Protein AF-A0A7Y9LC49-F1 (afdb_monomer_lite)

Radius of gyration: 23.71 Å; chains: 1; bounding box: 68×64×61 Å

Organism: NCBI:txid682979

Sequence (250 aa):
MTDEAQVNEALTAARAAHAAATEALARAEAAARAAGVEPDGTAAPELRVQRLRVVEPDGTTRMIIGNSAMSNFAPIRGRDVEHPDRGNLGGIIFCNDEGTEAGGLAYAGGKVDGEPRQLGFWSVDDFEQNEGFRLGAAQEGDRRSKWIEFADQPFFSVADFLEEAEGKTGAERDGVAAKYWPDDAGGNGILRLRLSRRRDRQVPDPQQLAGTWIGRGDLGIRSVGPTPTFVFDIPVAGSRHIDRLGHVQR

Foldseek 3Di:
DPDPVNVVVVLQVVLVVQLVVVVVVVVVCVVCVVVVHNPPPPPPPDDDDAKDFDADSSRATAKMFHFQCPQQWWFDQRDTDGQNPSGRWGFMFGADPRNGTQWTWTWDWDDDPNATWIWIKTFGADDQWPGQWMWIKIDTHPKIKTKTWGFFDFPDHPSVLCVCLPPPDAPSNVVSVCVRDPPPGPRHGQTPWMDMDDIPDDDDDPVVCVPDDDDDDPGDTDRDPDDDPPPSCPPHPDDDDPDDDDDDDD

Secondary structure (DSSP, 8-state):
---HHHHHHHHHHHHHHHHHHHHHHHHHHHHHHHTT--------S----SEEEEE-TT--EEEEEE-TTGGGEEEETTEEEE-TTS-S-EEEEEE-TTS-EEEEEEEEEEEETTEEEEEEEEEEE-TTSSEEEEEEEEEETTEEEEEEEEEE--SS-HHHHHHHHTT--HHHHHHHHHHHS-TT-TTTTEEEEEEE---TT-PPPGGGGTT-----SS------SPP---------TT------------

pLDDT: mean 73.78, std 24.92, range [20.94, 97.81]

Structure (mmCIF, N/CA/C/O backbone):
data_AF-A0A7Y9LC49-F1
#
_entry.id   AF-A0A7Y9LC49-F1
#
loop_
_atom_site.group_PDB
_atom_site.id
_atom_site.type_symbol
_atom_site.label_atom_id
_atom_site.label_alt_id
_atom_site.label_comp_id
_atom_site.label_asym_id
_atom_site.label_entity_id
_atom_site.label_seq_id
_atom_site.pdbx_PDB_ins_code
_atom_site.Cartn_x
_atom_site.Cartn_y
_atom_site.Cartn_z
_atom_site.occupancy
_atom_site.B_iso_or_equiv
_atom_site.auth_seq_id
_atom_site.auth_comp_id
_atom_site.auth_asym_id
_atom_site.auth_atom_id
_atom_site.pdbx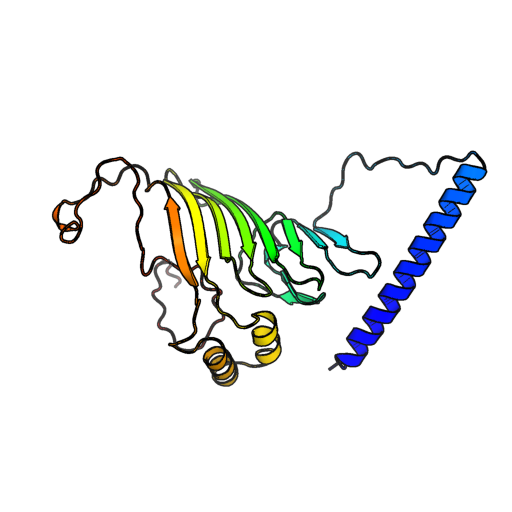_PDB_model_num
ATOM 1 N N . MET A 1 1 ? 4.046 -29.269 -5.377 1.00 48.75 1 MET A N 1
ATOM 2 C CA . MET A 1 1 ? 3.284 -28.102 -5.851 1.00 48.75 1 MET A CA 1
ATOM 3 C C . MET A 1 1 ? 1.872 -28.318 -5.366 1.00 48.75 1 MET A C 1
ATOM 5 O O . MET A 1 1 ? 1.248 -29.275 -5.803 1.00 48.75 1 MET A O 1
ATOM 9 N N . THR A 1 2 ? 1.455 -27.582 -4.343 1.00 56.53 2 THR A N 1
ATOM 10 C CA . THR A 1 2 ? 0.063 -27.595 -3.886 1.00 56.53 2 THR A CA 1
ATOM 11 C C . THR A 1 2 ? -0.783 -26.994 -4.998 1.00 56.53 2 THR A C 1
ATOM 13 O O . THR A 1 2 ? -0.405 -25.965 -5.550 1.00 56.53 2 THR A O 1
ATOM 16 N N . ASP A 1 3 ? -1.863 -27.672 -5.366 1.00 83.81 3 ASP A N 1
ATOM 17 C CA . ASP A 1 3 ? -2.791 -27.206 -6.392 1.00 83.81 3 ASP A CA 1
ATOM 18 C C . ASP A 1 3 ? -3.405 -25.868 -5.942 1.00 83.81 3 ASP A C 1
ATOM 20 O O . ASP A 1 3 ? -3.899 -25.758 -4.819 1.00 83.81 3 ASP A O 1
ATOM 24 N N . GLU A 1 4 ? -3.334 -24.830 -6.775 1.00 74.25 4 GLU A N 1
ATOM 25 C CA . GLU A 1 4 ? -3.878 -23.501 -6.468 1.00 74.25 4 GLU A CA 1
ATOM 26 C C . GLU A 1 4 ? -5.381 -23.568 -6.166 1.00 74.25 4 GLU A C 1
ATOM 28 O O . GLU A 1 4 ? -5.871 -22.877 -5.270 1.00 74.25 4 GLU A O 1
ATOM 33 N N . ALA A 1 5 ? -6.102 -24.487 -6.820 1.00 75.94 5 ALA A N 1
ATOM 34 C CA . ALA A 1 5 ? -7.500 -24.759 -6.506 1.00 75.94 5 ALA A CA 1
ATOM 35 C C . ALA A 1 5 ? -7.666 -25.286 -5.071 1.00 75.94 5 ALA A C 1
ATOM 37 O O . ALA A 1 5 ? -8.558 -24.846 -4.346 1.00 75.94 5 ALA A O 1
ATOM 38 N N . GLN A 1 6 ? -6.759 -26.158 -4.625 1.00 77.12 6 GLN A N 1
ATOM 39 C CA . GLN A 1 6 ? -6.752 -26.709 -3.270 1.00 77.12 6 GLN A CA 1
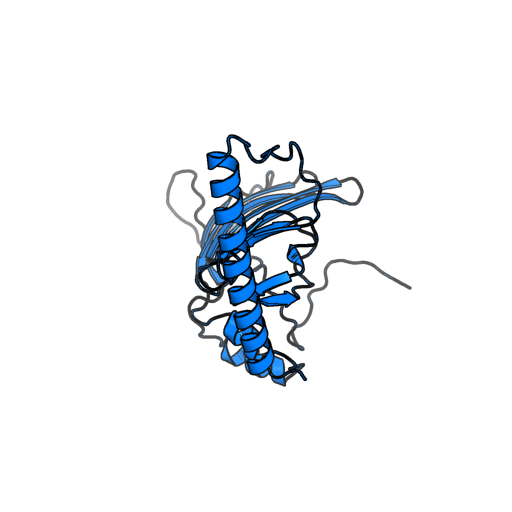ATOM 40 C C . GLN A 1 6 ? -6.408 -25.644 -2.217 1.00 77.12 6 GLN A C 1
ATOM 42 O O . GLN A 1 6 ? -6.975 -25.651 -1.123 1.00 77.12 6 GLN A O 1
ATOM 47 N N . VAL A 1 7 ? -5.509 -24.705 -2.534 1.00 70.62 7 VAL A N 1
ATOM 48 C CA . VAL A 1 7 ? -5.193 -23.560 -1.660 1.00 70.62 7 VAL A CA 1
ATOM 49 C C . VAL A 1 7 ? -6.403 -22.633 -1.532 1.00 70.62 7 VAL A C 1
ATOM 51 O O . VAL A 1 7 ? -6.773 -22.259 -0.419 1.00 70.62 7 VAL A O 1
ATOM 54 N N . ASN A 1 8 ? -7.061 -22.312 -2.645 1.00 76.62 8 ASN A N 1
ATOM 55 C CA . ASN A 1 8 ? -8.239 -21.445 -2.658 1.00 76.62 8 ASN A CA 1
ATOM 56 C C . ASN A 1 8 ? -9.448 -22.083 -1.956 1.00 76.62 8 ASN A C 1
ATOM 58 O O . ASN A 1 8 ? -10.175 -21.399 -1.228 1.00 76.62 8 ASN A O 1
ATOM 62 N N . GLU A 1 9 ? -9.642 -23.395 -2.095 1.00 85.12 9 GLU A N 1
ATOM 63 C CA . GLU A 1 9 ? -10.662 -24.145 -1.357 1.00 85.12 9 GLU A CA 1
ATOM 64 C C . GLU A 1 9 ? -10.373 -24.144 0.152 1.00 85.12 9 GLU A C 1
ATOM 66 O O . GLU A 1 9 ? -11.257 -23.834 0.957 1.00 85.12 9 GLU A O 1
ATOM 71 N N . ALA A 1 10 ? -9.122 -24.402 0.548 1.00 73.75 10 ALA A N 1
ATOM 72 C CA . ALA A 1 10 ? -8.708 -24.365 1.948 1.00 73.75 10 ALA A CA 1
ATOM 73 C C . ALA A 1 10 ? -8.890 -22.969 2.567 1.00 73.75 10 ALA A C 1
ATOM 75 O O . ALA A 1 10 ? -9.388 -22.850 3.689 1.00 73.75 10 ALA A O 1
ATOM 76 N N . LEU A 1 11 ? -8.547 -21.910 1.826 1.00 63.66 11 LEU A N 1
ATOM 77 C CA . LEU A 1 11 ? -8.797 -20.528 2.232 1.00 63.66 11 LEU A CA 1
ATOM 78 C C . LEU A 1 11 ? -10.296 -20.263 2.389 1.00 63.66 11 LEU A C 1
ATOM 80 O O . LEU A 1 11 ? -10.712 -19.712 3.403 1.00 63.66 11 LEU A O 1
ATOM 84 N N . THR A 1 12 ? -11.125 -20.705 1.444 1.00 83.69 12 THR A N 1
ATOM 85 C CA . THR A 1 12 ? -12.588 -20.546 1.515 1.00 83.69 12 THR A CA 1
ATOM 86 C C . THR A 1 12 ? -13.173 -21.219 2.759 1.00 83.69 12 THR A C 1
ATOM 88 O O . THR A 1 12 ? -13.950 -20.607 3.495 1.00 83.69 12 THR A O 1
ATOM 91 N N . ALA A 1 13 ? -12.752 -22.451 3.053 1.00 84.50 13 ALA A N 1
ATOM 92 C CA . ALA A 1 13 ? -13.179 -23.176 4.245 1.00 84.50 13 ALA A CA 1
ATOM 93 C C . ALA A 1 13 ? -12.710 -22.495 5.544 1.00 84.50 13 ALA A C 1
ATOM 95 O O . ALA A 1 13 ? -13.491 -22.354 6.489 1.00 84.50 13 ALA A O 1
ATOM 96 N N . ALA A 1 14 ? -11.459 -22.023 5.588 1.00 70.25 14 ALA A N 1
ATOM 97 C CA . ALA A 1 14 ? -10.917 -21.298 6.737 1.00 70.25 14 ALA A CA 1
ATOM 98 C C . ALA A 1 14 ? -11.689 -19.996 7.012 1.00 70.25 14 ALA A C 1
ATOM 100 O O . ALA A 1 14 ? -11.996 -19.687 8.165 1.00 70.25 14 ALA A O 1
ATOM 101 N N . ARG A 1 15 ? -12.064 -19.265 5.958 1.00 79.56 15 ARG A N 1
ATOM 102 C CA . ARG A 1 15 ? -12.867 -18.035 6.039 1.00 79.56 15 ARG A CA 1
ATOM 103 C C . ARG A 1 15 ? -14.276 -18.305 6.567 1.00 79.56 15 ARG A C 1
ATOM 105 O O . ARG A 1 15 ? -14.724 -17.623 7.485 1.00 79.56 15 ARG A O 1
ATOM 112 N N . ALA A 1 16 ? -14.942 -19.348 6.068 1.00 85.38 16 ALA A N 1
ATOM 113 C CA . ALA A 1 16 ? -16.258 -19.753 6.567 1.00 85.38 16 ALA A CA 1
ATOM 114 C C . ALA A 1 16 ? -16.219 -20.143 8.057 1.00 85.38 16 ALA A C 1
ATOM 116 O O . ALA A 1 16 ? -17.095 -19.754 8.832 1.00 85.38 16 ALA A O 1
ATOM 117 N N . ALA A 1 17 ? -15.175 -20.864 8.481 1.00 80.06 17 ALA A N 1
ATOM 118 C CA . ALA A 1 17 ? -14.973 -21.214 9.885 1.00 80.06 17 ALA A CA 1
ATOM 119 C C . ALA A 1 17 ? -14.726 -19.976 10.765 1.00 80.06 17 ALA A C 1
ATOM 121 O O . ALA A 1 17 ? -15.279 -19.884 11.863 1.00 80.06 17 ALA A O 1
ATOM 122 N N . HIS A 1 18 ? -13.942 -19.007 10.280 1.00 73.25 18 HIS A N 1
ATOM 123 C CA . HIS A 1 18 ? -13.718 -17.743 10.980 1.00 73.25 18 HIS A CA 1
ATOM 124 C C . HIS A 1 18 ? -15.022 -16.952 11.159 1.00 73.25 18 HIS A C 1
ATOM 126 O O . HIS A 1 18 ? -15.333 -16.544 12.277 1.00 73.25 18 HIS A O 1
ATOM 132 N N . ALA A 1 19 ? -15.829 -16.817 10.101 1.00 77.94 19 ALA A N 1
ATOM 133 C CA . ALA A 1 19 ? -17.125 -16.145 10.167 1.00 77.94 19 ALA A CA 1
ATOM 134 C C . ALA A 1 19 ? -18.062 -16.790 11.208 1.00 77.94 19 ALA A C 1
ATOM 136 O O . ALA A 1 19 ? -18.653 -16.091 12.033 1.00 77.94 19 ALA A O 1
ATOM 137 N N . ALA A 1 20 ? -18.139 -18.126 11.233 1.00 87.69 20 ALA A N 1
ATOM 138 C CA . ALA A 1 20 ? -18.950 -18.858 12.207 1.00 87.69 20 ALA A CA 1
ATOM 139 C C . ALA A 1 20 ? -18.464 -18.662 13.657 1.00 87.69 20 ALA A C 1
ATOM 141 O O . ALA A 1 20 ? -19.279 -18.521 14.573 1.00 87.69 20 ALA A O 1
ATOM 142 N N . ALA A 1 21 ? -17.145 -18.627 13.878 1.00 77.44 21 ALA A N 1
ATOM 143 C CA . ALA A 1 21 ? -16.561 -18.366 15.194 1.00 77.44 21 ALA A CA 1
ATOM 144 C C . ALA A 1 21 ? -16.852 -16.936 15.678 1.00 77.44 21 ALA A C 1
ATOM 146 O O . ALA A 1 21 ? -17.230 -16.747 16.836 1.00 77.44 21 ALA A O 1
ATOM 147 N N . THR A 1 22 ? -16.750 -15.945 14.790 1.00 77.25 22 THR A N 1
ATOM 148 C CA . THR A 1 22 ? -17.085 -14.544 15.084 1.00 77.25 22 THR A CA 1
ATOM 149 C C . THR A 1 22 ? -18.560 -14.386 15.451 1.00 77.25 22 THR A C 1
ATOM 151 O O . THR A 1 22 ? -18.887 -13.735 16.443 1.00 77.25 22 THR A O 1
ATOM 154 N N . GLU A 1 23 ? -19.465 -15.042 14.721 1.00 85.50 23 GLU A N 1
ATOM 155 C CA . GLU A 1 23 ? -20.896 -15.024 15.041 1.00 85.50 23 GLU A CA 1
ATOM 156 C C . GLU A 1 23 ? -21.192 -15.703 16.392 1.00 85.50 23 GLU A C 1
ATOM 158 O O . GLU A 1 23 ? -22.009 -15.225 17.184 1.00 85.50 23 GLU A O 1
ATOM 163 N N . ALA A 1 24 ? -20.503 -16.808 16.697 1.00 86.88 24 ALA A N 1
ATOM 164 C CA . ALA A 1 24 ? -20.624 -17.486 17.983 1.00 86.88 24 ALA A CA 1
ATOM 165 C C . ALA A 1 24 ? -20.134 -16.616 19.152 1.00 86.88 24 ALA A C 1
ATOM 167 O O . ALA A 1 24 ? -20.818 -16.556 20.177 1.00 86.88 24 ALA A O 1
ATOM 168 N N . LEU A 1 25 ? -19.010 -15.909 18.987 1.00 83.25 25 LEU A N 1
ATOM 169 C CA . LEU A 1 25 ? -18.503 -14.955 19.975 1.00 83.25 25 LEU A CA 1
ATOM 170 C C . LEU A 1 25 ? -19.504 -13.817 20.204 1.00 83.25 25 LEU A C 1
ATOM 172 O O . LEU A 1 25 ? -19.867 -13.548 21.346 1.00 83.25 25 LEU A O 1
ATOM 176 N N . ALA A 1 26 ? -20.036 -13.223 19.132 1.00 80.69 26 ALA A N 1
ATOM 177 C CA . ALA A 1 26 ? -21.031 -12.156 19.233 1.00 80.69 26 ALA A CA 1
ATOM 178 C C . ALA A 1 26 ? -22.295 -12.603 19.996 1.00 80.69 26 ALA A C 1
ATOM 180 O O . ALA A 1 26 ? -22.811 -11.862 20.839 1.00 80.69 26 ALA A O 1
ATOM 181 N N . ARG A 1 27 ? -22.778 -13.835 19.760 1.00 92.31 27 ARG A N 1
ATOM 182 C CA . ARG A 1 27 ? -23.900 -14.420 20.519 1.00 92.31 27 ARG A CA 1
ATOM 183 C C . ARG A 1 27 ? -23.558 -14.634 21.993 1.00 92.31 27 ARG A C 1
ATOM 185 O O . ARG A 1 27 ? -24.392 -14.350 22.851 1.00 92.31 27 ARG A O 1
ATOM 192 N N . ALA A 1 28 ? -22.354 -15.118 22.292 1.00 85.06 28 ALA A N 1
ATOM 193 C CA . ALA A 1 28 ? -21.901 -15.324 23.665 1.00 85.06 28 ALA A CA 1
ATOM 194 C C . ALA A 1 28 ? -21.790 -13.994 24.430 1.00 85.06 28 ALA A C 1
ATOM 196 O O . ALA A 1 28 ? -22.268 -13.894 25.557 1.00 85.06 28 ALA A O 1
ATOM 197 N N . GLU A 1 29 ? -21.247 -12.950 23.804 1.00 84.19 29 GLU A N 1
ATOM 198 C CA . GLU A 1 29 ? -21.175 -11.608 24.388 1.00 84.19 29 GLU A CA 1
ATOM 199 C C . GLU A 1 29 ? -22.558 -10.975 24.583 1.00 84.19 29 GLU A C 1
ATOM 201 O O . GLU A 1 29 ? -22.806 -10.323 25.596 1.00 84.19 29 GLU A O 1
ATOM 206 N N . ALA A 1 30 ? -23.486 -11.173 23.639 1.00 86.94 30 ALA A N 1
ATOM 207 C CA . ALA A 1 30 ? -24.869 -10.732 23.800 1.00 86.94 30 ALA A CA 1
ATOM 208 C C . ALA A 1 30 ? -25.558 -11.439 24.981 1.00 86.94 30 ALA A C 1
ATOM 210 O O . ALA A 1 30 ? -26.261 -10.791 25.755 1.00 86.94 30 ALA A O 1
ATOM 211 N N . ALA A 1 31 ? -25.318 -12.743 25.157 1.00 92.38 31 ALA A N 1
ATOM 212 C CA . ALA A 1 31 ? -25.811 -13.497 26.306 1.00 92.38 31 ALA A CA 1
ATOM 213 C C . ALA A 1 31 ? -25.171 -13.032 27.628 1.00 92.38 31 ALA A C 1
ATOM 215 O O . ALA A 1 31 ? -25.876 -12.916 28.628 1.00 92.38 31 ALA A O 1
ATOM 216 N N . ALA A 1 32 ? -23.873 -12.707 27.631 1.00 83.38 32 ALA A N 1
ATOM 217 C CA . ALA A 1 32 ? -23.182 -12.137 28.789 1.00 83.38 32 ALA A CA 1
ATOM 218 C C . ALA A 1 32 ? -23.790 -10.785 29.201 1.00 83.38 32 ALA A C 1
ATOM 220 O O . ALA A 1 32 ? -24.169 -10.617 30.362 1.00 83.38 32 ALA A O 1
ATOM 221 N N . ARG A 1 33 ? -24.010 -9.877 28.236 1.00 85.31 33 ARG A N 1
ATOM 222 C CA . ARG A 1 33 ? -24.700 -8.594 28.465 1.00 85.31 33 ARG A CA 1
ATOM 223 C C . ARG A 1 33 ? -26.118 -8.794 29.004 1.00 85.31 33 ARG A C 1
ATOM 225 O O . ARG A 1 33 ? -26.505 -8.140 29.968 1.00 85.31 33 ARG A O 1
ATOM 232 N N . ALA A 1 34 ? -26.880 -9.738 28.444 1.00 91.38 34 ALA A N 1
ATOM 233 C CA . ALA A 1 34 ? -28.215 -10.085 28.945 1.00 91.38 34 ALA A CA 1
ATOM 234 C C . ALA A 1 34 ? -28.191 -10.641 30.384 1.00 91.38 34 ALA A C 1
ATOM 236 O O . ALA A 1 34 ? -29.157 -10.470 31.125 1.00 91.38 34 ALA A O 1
ATOM 237 N N . ALA A 1 35 ? -27.086 -11.268 30.792 1.00 92.31 35 ALA A N 1
ATOM 238 C CA . ALA A 1 35 ? -26.848 -11.741 32.153 1.00 92.31 35 ALA A CA 1
ATOM 239 C C . ALA A 1 35 ? -26.286 -10.655 33.098 1.00 92.31 35 ALA A C 1
ATOM 241 O O . ALA A 1 35 ? -25.955 -10.961 34.243 1.00 92.31 35 ALA A O 1
ATOM 242 N N . GLY A 1 36 ? -26.173 -9.400 32.646 1.00 86.44 36 GLY A N 1
ATOM 243 C CA . GLY A 1 36 ? -25.622 -8.293 33.435 1.00 86.44 36 GLY A CA 1
ATOM 244 C C . GLY A 1 36 ? -24.102 -8.345 33.609 1.00 86.44 36 GLY A C 1
ATOM 245 O O . GLY A 1 36 ? -23.562 -7.646 34.464 1.00 86.44 36 GLY A O 1
ATOM 246 N N . VAL A 1 37 ? -23.413 -9.174 32.821 1.00 83.94 37 VAL A N 1
ATOM 247 C CA . VAL A 1 37 ? -21.953 -9.202 32.733 1.00 83.94 37 VAL A CA 1
ATOM 248 C C . VAL A 1 37 ? -21.565 -8.355 31.532 1.00 83.94 37 VAL A C 1
ATOM 250 O O . VAL A 1 37 ? -21.760 -8.773 30.391 1.00 83.94 37 VAL A O 1
ATOM 253 N N . GLU A 1 38 ? -21.014 -7.168 31.773 1.00 78.38 38 GLU A N 1
ATOM 254 C CA . GLU A 1 38 ? -20.315 -6.454 30.709 1.00 78.38 38 GLU A CA 1
ATOM 255 C C . GLU A 1 38 ? -19.063 -7.269 30.367 1.00 78.38 38 GLU A C 1
ATOM 257 O O . GLU A 1 38 ? -18.211 -7.444 31.245 1.00 78.38 38 GLU A O 1
ATOM 262 N N . PRO A 1 39 ? -18.951 -7.843 29.152 1.00 66.38 39 PRO A N 1
ATOM 263 C CA . PRO A 1 39 ? -17.694 -8.434 28.733 1.00 66.38 39 PRO A CA 1
ATOM 264 C C . PRO A 1 39 ? -16.661 -7.318 28.827 1.00 66.38 39 PRO A C 1
ATOM 266 O O . PRO A 1 39 ? -16.860 -6.255 28.243 1.00 66.38 39 PRO A O 1
ATOM 269 N N . ASP A 1 40 ? -15.637 -7.532 29.650 1.00 61.62 40 ASP A N 1
ATOM 270 C CA . ASP A 1 40 ? -14.671 -6.509 30.032 1.00 61.62 40 ASP A CA 1
ATOM 271 C C . ASP A 1 40 ? -13.882 -6.082 28.788 1.00 61.62 40 ASP A C 1
ATOM 273 O O . ASP A 1 40 ? -12.830 -6.624 28.451 1.00 61.62 40 ASP A O 1
ATOM 277 N N . GLY A 1 41 ? -14.457 -5.144 28.039 1.00 61.69 41 GLY A N 1
ATOM 278 C CA . GLY A 1 41 ? -13.902 -4.526 26.850 1.00 61.69 41 GLY A CA 1
ATOM 279 C C . GLY A 1 41 ? -12.853 -3.516 27.266 1.00 61.69 41 GLY A C 1
ATOM 280 O O . GLY A 1 41 ? -12.962 -2.334 26.940 1.00 61.69 41 GLY A O 1
ATOM 281 N N . THR A 1 42 ? -11.856 -3.959 28.029 1.00 60.41 42 THR A N 1
ATOM 282 C CA . THR A 1 42 ? -10.676 -3.152 28.304 1.00 60.41 42 THR A CA 1
ATOM 283 C C . THR A 1 42 ? -9.995 -2.903 26.966 1.00 60.41 42 THR A C 1
ATOM 285 O O . THR A 1 42 ? -9.245 -3.731 26.452 1.00 60.41 42 THR A O 1
ATOM 288 N N . ALA A 1 43 ? -10.316 -1.760 26.354 1.00 65.12 43 ALA A N 1
ATOM 289 C CA . ALA A 1 43 ? -9.603 -1.263 25.195 1.00 65.12 43 ALA A CA 1
ATOM 290 C C . ALA A 1 43 ? -8.116 -1.314 25.539 1.00 65.12 43 ALA A C 1
ATOM 292 O O . ALA A 1 43 ? -7.702 -0.754 26.558 1.00 65.12 43 ALA A O 1
ATOM 293 N N . ALA A 1 44 ? -7.329 -2.028 24.732 1.00 71.50 44 ALA A N 1
ATOM 294 C CA . ALA A 1 44 ? -5.895 -2.083 24.942 1.00 71.50 44 ALA A CA 1
ATOM 295 C C . ALA A 1 44 ? -5.370 -0.640 24.863 1.00 71.50 44 ALA A C 1
ATOM 297 O O . ALA A 1 44 ? -5.475 -0.026 23.798 1.00 71.50 44 ALA A O 1
ATOM 298 N N . PRO A 1 45 ? -4.838 -0.069 25.960 1.00 75.12 45 PRO A N 1
ATOM 299 C CA . PRO A 1 45 ? -4.390 1.321 25.952 1.00 75.12 45 PRO A CA 1
ATOM 300 C C . PRO A 1 45 ? -3.199 1.520 25.003 1.00 75.12 45 PRO A C 1
ATOM 302 O O . PRO A 1 45 ? -2.959 2.631 24.538 1.00 75.12 45 PRO A O 1
ATOM 305 N N . GLU A 1 46 ? -2.471 0.440 24.696 1.00 78.44 46 GLU A N 1
ATOM 306 C CA . GLU A 1 46 ? -1.368 0.398 23.744 1.00 78.44 46 GLU A CA 1
ATOM 307 C C . GLU A 1 46 ? -1.295 -0.983 23.070 1.00 78.44 46 GLU A C 1
ATOM 309 O O . GLU A 1 46 ? -1.447 -2.016 23.725 1.00 78.44 46 GLU A O 1
ATOM 314 N N . LEU A 1 47 ? -1.009 -1.003 21.763 1.00 84.88 47 LEU A N 1
ATOM 315 C CA . LEU A 1 47 ? -0.715 -2.217 20.998 1.00 84.88 47 LEU A CA 1
ATOM 316 C C . LEU A 1 47 ? 0.729 -2.170 20.485 1.00 84.88 47 LEU A C 1
ATOM 318 O O . LEU A 1 47 ? 1.064 -1.367 19.616 1.00 84.88 47 LEU A O 1
ATOM 322 N N . ARG A 1 48 ? 1.586 -3.064 20.995 1.00 84.56 48 ARG A N 1
ATOM 323 C CA . ARG A 1 48 ? 2.972 -3.239 20.529 1.00 84.56 48 ARG A CA 1
ATOM 324 C C . ARG A 1 48 ? 3.062 -4.435 19.592 1.00 84.56 48 ARG A C 1
ATOM 326 O O . ARG A 1 48 ? 3.222 -5.568 20.034 1.00 84.56 48 ARG A O 1
ATOM 333 N N . VAL A 1 49 ? 2.963 -4.176 18.295 1.00 92.50 49 VAL A N 1
ATOM 334 C CA . VAL A 1 49 ? 2.973 -5.202 17.244 1.00 92.50 49 VAL A CA 1
ATOM 335 C C . VAL A 1 49 ? 3.856 -4.771 16.079 1.00 92.50 49 VAL A C 1
ATOM 337 O O . VAL A 1 49 ? 4.147 -3.590 15.907 1.00 92.50 49 VAL A O 1
ATOM 340 N N . GLN A 1 50 ? 4.297 -5.733 15.271 1.00 91.31 50 GLN A N 1
ATOM 341 C CA . GLN A 1 50 ? 5.047 -5.441 14.043 1.00 91.31 50 GLN A CA 1
ATOM 342 C C . GLN A 1 50 ? 4.128 -5.140 12.856 1.00 91.31 50 GLN A C 1
ATOM 344 O O . GLN A 1 50 ? 4.498 -4.372 11.970 1.00 91.31 50 GLN A O 1
ATOM 349 N N . ARG A 1 51 ? 2.944 -5.760 12.832 1.00 94.31 51 ARG A N 1
ATOM 350 C CA . ARG A 1 51 ? 1.965 -5.644 11.755 1.00 94.31 51 ARG A CA 1
ATOM 351 C C . ARG A 1 51 ? 0.563 -5.890 12.302 1.00 94.31 51 ARG A C 1
ATOM 353 O O . ARG A 1 51 ? 0.372 -6.793 13.114 1.00 94.31 51 ARG A O 1
ATOM 360 N N . LEU A 1 52 ? -0.395 -5.106 11.831 1.00 95.81 52 LEU A N 1
ATOM 361 C CA . LEU A 1 52 ? -1.823 -5.271 12.063 1.00 95.81 52 LEU A CA 1
ATOM 362 C C . LEU A 1 52 ? -2.521 -5.356 10.709 1.00 95.81 52 LEU A C 1
ATOM 364 O O . LEU A 1 52 ? -2.202 -4.585 9.805 1.00 95.81 52 LEU A O 1
ATOM 368 N N . ARG A 1 53 ? -3.474 -6.279 10.578 1.00 95.44 53 ARG A N 1
ATOM 369 C CA . ARG A 1 53 ? -4.312 -6.426 9.388 1.00 95.44 53 ARG A CA 1
ATOM 370 C C . ARG A 1 53 ? -5.765 -6.193 9.779 1.00 95.44 53 ARG A C 1
ATOM 372 O O . ARG A 1 53 ? -6.257 -6.831 10.705 1.00 95.44 53 ARG A O 1
ATOM 379 N N . VAL A 1 54 ? -6.425 -5.280 9.081 1.00 97.00 54 VAL A N 1
ATOM 380 C CA . VAL A 1 54 ? -7.879 -5.132 9.117 1.00 97.00 54 VAL A CA 1
ATOM 381 C C . VAL A 1 54 ? -8.439 -5.966 7.979 1.00 97.00 54 VAL A C 1
ATOM 383 O O . VAL A 1 54 ? -8.005 -5.827 6.830 1.00 97.00 54 VAL A O 1
ATOM 386 N N . VAL A 1 55 ? -9.361 -6.857 8.324 1.00 96.25 55 VAL A N 1
ATOM 387 C CA . VAL A 1 55 ? -9.969 -7.814 7.404 1.00 96.25 55 VAL A CA 1
ATOM 388 C C . VAL A 1 55 ? -11.485 -7.679 7.426 1.00 96.25 55 VAL A C 1
ATOM 390 O O . VAL A 1 55 ? -12.065 -7.312 8.447 1.00 96.25 55 VAL A O 1
ATOM 393 N N . GLU A 1 56 ? -12.107 -7.986 6.298 1.00 93.25 56 GLU A N 1
ATOM 394 C CA . GLU A 1 56 ? -13.547 -8.201 6.191 1.00 93.25 56 GLU A CA 1
ATOM 395 C C . GLU A 1 56 ? -13.983 -9.482 6.926 1.00 93.25 56 GLU A C 1
ATOM 397 O O . GLU A 1 56 ? -13.137 -10.317 7.270 1.00 93.25 56 GLU A O 1
ATOM 402 N N . PRO A 1 57 ? -15.299 -9.699 7.144 1.00 91.94 57 PRO A N 1
ATOM 403 C CA . PRO A 1 57 ? -15.810 -10.932 7.749 1.00 91.94 57 PRO A CA 1
ATOM 404 C C . PRO A 1 57 ? -15.399 -12.210 7.008 1.00 91.94 57 PRO A C 1
ATOM 406 O O . PRO A 1 57 ? -15.259 -13.266 7.624 1.00 91.94 57 PRO A O 1
ATOM 409 N N . ASP A 1 58 ? -15.190 -12.113 5.694 1.00 83.69 58 ASP A N 1
ATOM 410 C CA . ASP A 1 58 ? -14.709 -13.205 4.850 1.00 83.69 58 ASP A CA 1
ATOM 411 C C . ASP A 1 58 ? -13.175 -13.345 4.867 1.00 83.69 58 ASP A C 1
ATOM 413 O O . ASP A 1 58 ? -12.623 -14.125 4.102 1.00 83.69 58 ASP A O 1
ATOM 417 N N . GLY A 1 59 ? -12.463 -12.595 5.711 1.00 88.94 59 GLY A N 1
ATOM 418 C CA . GLY A 1 59 ? -11.007 -12.619 5.818 1.00 88.94 59 GLY A CA 1
ATOM 419 C C . GLY A 1 59 ? -10.261 -11.866 4.711 1.00 88.94 59 GLY A C 1
ATOM 420 O O . GLY A 1 59 ? -9.027 -11.878 4.714 1.00 88.94 59 GLY A O 1
ATOM 421 N N . THR A 1 60 ? -10.951 -11.211 3.774 1.00 90.62 60 THR A N 1
ATOM 422 C CA . THR A 1 60 ? -10.311 -10.370 2.756 1.00 90.62 60 THR A CA 1
ATOM 423 C C . THR A 1 60 ? -9.630 -9.175 3.413 1.00 90.62 60 THR A C 1
ATOM 425 O O . THR A 1 60 ? -10.167 -8.552 4.325 1.00 90.62 60 THR A O 1
ATOM 428 N N . THR A 1 61 ? -8.415 -8.845 2.979 1.00 95.25 61 THR A N 1
ATOM 429 C CA . THR A 1 61 ? -7.664 -7.723 3.561 1.00 95.25 61 THR A CA 1
ATOM 430 C C . THR A 1 61 ? -8.207 -6.390 3.075 1.00 95.25 61 THR A C 1
ATOM 432 O O . THR A 1 61 ? -8.425 -6.224 1.881 1.00 95.25 61 THR A O 1
ATOM 435 N N . ARG A 1 62 ? -8.338 -5.421 3.987 1.00 97.06 62 ARG A N 1
ATOM 436 C CA . ARG A 1 62 ? -8.691 -4.025 3.669 1.00 97.06 62 ARG A CA 1
ATOM 437 C C . ARG A 1 62 ? -7.604 -3.026 4.001 1.00 97.06 62 ARG A C 1
ATOM 439 O O . ARG A 1 62 ? -7.468 -2.010 3.326 1.00 97.06 62 ARG A O 1
ATOM 446 N N . MET A 1 63 ? -6.835 -3.295 5.049 1.00 97.81 63 MET A N 1
ATOM 447 C CA . MET A 1 63 ? -5.767 -2.399 5.465 1.00 97.81 63 MET A CA 1
ATOM 448 C C . MET A 1 63 ? -4.678 -3.165 6.203 1.00 97.81 63 MET A C 1
ATOM 450 O O . MET A 1 63 ? -4.966 -4.042 7.019 1.00 97.81 63 MET A O 1
ATOM 454 N N . ILE A 1 64 ? -3.427 -2.792 5.965 1.00 96.88 64 ILE A N 1
ATOM 455 C CA . ILE A 1 64 ? -2.271 -3.288 6.708 1.00 96.88 64 ILE A CA 1
ATOM 456 C C . ILE A 1 64 ? -1.555 -2.092 7.313 1.00 96.88 64 ILE A C 1
ATOM 458 O O . ILE A 1 64 ? -1.114 -1.216 6.584 1.00 96.88 64 ILE A O 1
ATOM 462 N N . ILE A 1 65 ? -1.391 -2.074 8.632 1.00 97.38 65 ILE A N 1
ATOM 463 C CA . ILE A 1 65 ? -0.503 -1.135 9.325 1.00 97.38 65 ILE A CA 1
ATOM 464 C C . ILE A 1 65 ? 0.752 -1.912 9.698 1.00 97.38 65 ILE A C 1
ATOM 466 O O . ILE A 1 65 ? 0.654 -2.953 10.350 1.00 97.38 65 ILE A O 1
ATOM 470 N N . GLY A 1 66 ? 1.928 -1.447 9.289 1.00 95.44 66 GLY A N 1
ATOM 471 C CA . GLY A 1 66 ? 3.150 -2.228 9.441 1.00 95.44 66 GLY A CA 1
ATOM 472 C C . GLY A 1 66 ? 4.395 -1.414 9.756 1.00 95.44 66 GLY A C 1
ATOM 473 O O . GLY A 1 66 ? 4.488 -0.210 9.513 1.00 95.44 66 GLY A O 1
ATOM 474 N N . ASN A 1 67 ? 5.375 -2.112 10.324 1.00 93.56 67 ASN A N 1
ATOM 475 C CA . ASN A 1 67 ? 6.735 -1.615 10.467 1.00 93.56 67 ASN A CA 1
ATOM 476 C C . ASN A 1 67 ? 7.460 -1.565 9.109 1.00 93.56 67 ASN A C 1
ATOM 478 O O . ASN A 1 67 ? 6.892 -1.863 8.063 1.00 93.56 67 ASN A O 1
ATOM 482 N N . SER A 1 68 ? 8.753 -1.250 9.137 1.00 88.25 68 SER A N 1
ATOM 483 C CA . SER A 1 68 ? 9.577 -1.095 7.937 1.00 88.25 68 SER A CA 1
ATOM 484 C C . SER A 1 68 ? 9.680 -2.324 7.028 1.00 88.25 68 SER A C 1
ATOM 486 O O . SER A 1 68 ? 10.115 -2.179 5.897 1.00 88.25 68 SER A O 1
ATOM 488 N N . ALA A 1 69 ? 9.324 -3.522 7.501 1.00 88.75 69 ALA A N 1
ATOM 489 C CA . ALA A 1 69 ? 9.332 -4.741 6.693 1.00 88.75 69 ALA A CA 1
ATOM 490 C C . ALA A 1 69 ? 8.007 -4.966 5.940 1.00 88.75 69 ALA A C 1
ATOM 492 O O . ALA A 1 69 ? 7.846 -5.984 5.268 1.00 88.75 69 ALA A O 1
ATOM 493 N N . MET A 1 70 ? 7.015 -4.077 6.081 1.00 87.31 70 MET A N 1
ATOM 494 C CA . MET A 1 70 ? 5.753 -4.193 5.343 1.00 87.31 70 MET A CA 1
ATOM 495 C C . MET A 1 70 ? 5.924 -3.993 3.844 1.00 87.31 70 MET A C 1
ATOM 497 O O . MET A 1 70 ? 5.250 -4.668 3.083 1.00 87.31 70 MET A O 1
ATOM 501 N N . SER A 1 71 ? 6.861 -3.139 3.434 1.00 84.00 71 SER A N 1
ATOM 502 C CA . SER A 1 71 ? 7.157 -2.860 2.030 1.00 84.00 71 SER A CA 1
ATOM 503 C C . SER A 1 71 ? 7.785 -4.034 1.279 1.00 84.00 71 SER A C 1
ATOM 505 O O . SER A 1 71 ? 7.849 -3.984 0.057 1.00 84.00 71 SER A O 1
ATOM 507 N N . ASN A 1 72 ? 8.198 -5.093 1.985 1.00 85.50 72 ASN A N 1
ATOM 508 C CA . ASN A 1 72 ? 8.732 -6.318 1.388 1.00 85.50 72 ASN A CA 1
ATOM 509 C C . ASN A 1 72 ? 7.637 -7.239 0.828 1.00 85.50 72 ASN A C 1
ATOM 511 O O . ASN A 1 72 ? 7.962 -8.311 0.325 1.00 85.50 72 ASN A O 1
ATOM 515 N N . PHE A 1 73 ? 6.360 -6.871 0.963 1.00 87.00 73 PHE A N 1
ATOM 516 C CA . PHE A 1 73 ? 5.229 -7.646 0.465 1.00 87.00 73 PHE A CA 1
ATOM 517 C C . PHE A 1 73 ? 4.191 -6.727 -0.177 1.00 87.00 73 PHE A C 1
ATOM 519 O O . PHE A 1 73 ? 3.958 -5.624 0.317 1.00 87.00 73 PHE A O 1
ATOM 526 N N . ALA A 1 74 ? 3.536 -7.220 -1.224 1.00 88.06 74 ALA A N 1
ATOM 527 C CA . ALA A 1 74 ? 2.388 -6.594 -1.865 1.00 88.06 74 ALA A CA 1
ATOM 528 C C . ALA A 1 74 ? 1.162 -7.517 -1.723 1.00 88.06 74 ALA A C 1
ATOM 530 O O . ALA A 1 74 ? 1.219 -8.673 -2.153 1.00 88.06 74 ALA A O 1
ATOM 531 N N . PRO A 1 75 ? 0.060 -7.058 -1.107 1.00 92.31 75 PRO A N 1
ATOM 532 C CA . PRO A 1 75 ? -1.220 -7.760 -1.150 1.00 92.31 75 PRO A CA 1
ATOM 533 C C . PRO A 1 75 ? -1.773 -7.786 -2.577 1.00 92.31 75 PRO A C 1
ATOM 535 O O . PRO A 1 75 ? -1.977 -6.735 -3.177 1.00 92.31 75 PRO A O 1
ATOM 538 N N . ILE A 1 76 ? -2.033 -8.969 -3.125 1.00 91.12 76 ILE A N 1
ATOM 539 C CA . ILE A 1 76 ? -2.574 -9.161 -4.474 1.00 91.12 76 ILE A CA 1
ATOM 540 C C . ILE A 1 76 ? -3.625 -10.263 -4.434 1.00 91.12 76 ILE A C 1
ATOM 542 O O . ILE A 1 76 ? -3.312 -11.414 -4.121 1.00 91.12 76 ILE A O 1
ATOM 546 N N . ARG A 1 77 ? -4.879 -9.913 -4.740 1.00 92.25 77 ARG A N 1
ATOM 547 C CA . ARG A 1 77 ? -6.029 -10.834 -4.786 1.00 92.25 77 ARG A CA 1
ATOM 548 C C . ARG A 1 77 ? -6.126 -11.721 -3.535 1.00 92.25 77 ARG A C 1
ATOM 550 O O . ARG A 1 77 ? -6.359 -12.927 -3.604 1.00 92.25 77 ARG A O 1
ATOM 557 N N . GLY A 1 78 ? -5.857 -11.132 -2.367 1.00 87.31 78 GLY A N 1
ATOM 558 C CA . GLY A 1 78 ? -5.885 -11.825 -1.077 1.00 87.31 78 GLY A CA 1
ATOM 559 C C . GLY A 1 78 ? -4.658 -12.689 -0.744 1.00 87.31 78 GLY A C 1
ATOM 560 O O . GLY A 1 78 ? -4.679 -13.356 0.292 1.00 87.31 78 GLY A O 1
ATOM 561 N N . ARG A 1 79 ? -3.597 -12.670 -1.563 1.00 89.38 79 ARG A N 1
ATOM 562 C CA . ARG A 1 79 ? -2.287 -13.297 -1.299 1.00 89.38 79 ARG A CA 1
ATOM 563 C C . ARG A 1 79 ? -1.228 -12.228 -1.011 1.00 89.38 79 ARG A C 1
ATOM 565 O O . ARG A 1 79 ? -1.280 -11.150 -1.585 1.00 89.38 79 ARG A O 1
ATOM 572 N N . ASP A 1 80 ? -0.256 -12.522 -0.150 1.00 90.25 80 ASP A N 1
ATOM 573 C CA . ASP A 1 80 ? 0.924 -11.661 0.021 1.00 90.25 80 ASP A CA 1
ATOM 574 C C . ASP A 1 80 ? 2.015 -12.135 -0.958 1.00 90.25 80 ASP A C 1
ATOM 576 O O . ASP A 1 80 ? 2.506 -13.258 -0.838 1.00 90.25 80 ASP A O 1
ATOM 580 N N . VAL A 1 81 ? 2.391 -11.289 -1.919 1.00 87.25 81 VAL A N 1
ATOM 581 C CA . VAL A 1 81 ? 3.471 -11.547 -2.886 1.00 87.25 81 VAL A CA 1
ATOM 582 C C . VAL A 1 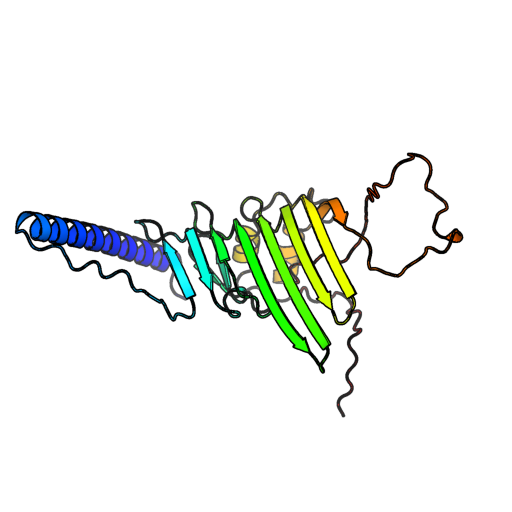81 ? 4.748 -10.855 -2.414 1.00 87.25 81 VAL A C 1
ATOM 584 O O . VAL A 1 81 ? 4.699 -9.709 -1.968 1.00 87.25 81 VAL A O 1
ATOM 587 N N . GLU A 1 82 ? 5.895 -11.536 -2.482 1.00 84.50 82 GLU A N 1
ATOM 588 C CA . GLU A 1 82 ? 7.183 -10.937 -2.112 1.00 84.50 82 GLU A CA 1
ATOM 589 C C . GLU A 1 82 ? 7.549 -9.769 -3.037 1.00 84.50 82 GLU A C 1
ATOM 591 O O . GLU A 1 82 ? 7.445 -9.852 -4.260 1.00 84.50 82 GLU A O 1
ATOM 596 N N . HIS A 1 83 ? 8.026 -8.685 -2.432 1.00 79.19 83 HIS A N 1
ATOM 597 C CA . HIS A 1 83 ? 8.422 -7.454 -3.104 1.00 79.19 83 HIS A CA 1
ATOM 598 C C . HIS A 1 83 ? 9.764 -6.927 -2.541 1.00 79.19 83 HIS A C 1
ATOM 600 O O . HIS A 1 83 ? 9.820 -5.847 -1.941 1.00 79.19 83 HIS A O 1
ATOM 606 N N . PRO A 1 84 ? 10.868 -7.686 -2.690 1.00 66.62 84 PRO A N 1
ATOM 607 C CA . PRO A 1 84 ? 12.112 -7.482 -1.935 1.00 66.62 84 PRO A CA 1
ATOM 608 C C . PRO A 1 84 ? 12.835 -6.145 -2.193 1.00 66.62 84 PRO A C 1
ATOM 610 O O . PRO A 1 84 ? 13.615 -5.707 -1.348 1.00 66.62 84 PRO A O 1
ATOM 613 N N . ASP A 1 85 ? 12.548 -5.455 -3.301 1.00 65.81 85 ASP A N 1
ATOM 614 C CA . ASP A 1 85 ? 13.316 -4.282 -3.747 1.00 65.81 85 ASP A CA 1
ATOM 615 C C . ASP A 1 85 ? 12.698 -2.917 -3.372 1.00 65.81 85 ASP A C 1
ATOM 617 O O . ASP A 1 85 ? 13.237 -1.866 -3.722 1.00 65.81 85 ASP A O 1
ATOM 621 N N . ARG A 1 86 ? 11.593 -2.880 -2.607 1.00 67.38 86 ARG A N 1
ATOM 622 C CA . ARG A 1 86 ? 10.923 -1.611 -2.217 1.00 67.38 86 ARG A CA 1
ATOM 623 C C . ARG A 1 86 ? 11.649 -0.850 -1.094 1.00 67.38 86 ARG A C 1
ATOM 625 O O . ARG A 1 86 ? 11.247 0.253 -0.716 1.00 67.38 86 ARG A O 1
ATOM 632 N N . GLY A 1 87 ? 12.717 -1.432 -0.544 1.00 75.94 87 GLY A N 1
ATOM 633 C CA . GLY A 1 87 ? 13.415 -0.924 0.635 1.00 75.94 87 GLY A CA 1
ATOM 634 C C . GLY A 1 87 ? 12.604 -1.096 1.922 1.00 75.94 87 GLY A C 1
ATOM 635 O O . GLY A 1 87 ? 11.592 -1.787 1.951 1.00 75.94 87 GLY A O 1
ATOM 636 N N . ASN A 1 88 ? 13.058 -0.456 3.003 1.00 84.75 88 ASN A N 1
ATOM 637 C CA . ASN A 1 88 ? 12.467 -0.572 4.339 1.00 84.75 88 ASN A CA 1
ATOM 638 C C . ASN A 1 88 ? 11.572 0.639 4.656 1.00 84.75 88 ASN A C 1
ATOM 640 O O . ASN A 1 88 ? 12.063 1.649 5.168 1.00 84.75 88 ASN A O 1
ATOM 644 N N . LEU A 1 89 ? 10.272 0.541 4.366 1.00 89.56 89 LEU A N 1
ATOM 645 C CA . LEU A 1 89 ? 9.279 1.604 4.554 1.00 89.56 89 LEU A CA 1
ATOM 646 C C . LEU A 1 89 ? 8.179 1.122 5.504 1.00 89.56 89 LEU A C 1
ATOM 648 O O . LEU A 1 89 ? 7.627 0.044 5.313 1.00 89.56 89 LEU A O 1
ATOM 652 N N . GLY A 1 90 ? 7.875 1.901 6.543 1.00 93.44 90 GLY A N 1
ATOM 653 C CA . GLY A 1 90 ? 6.749 1.642 7.448 1.00 93.44 90 GLY A CA 1
ATOM 654 C C . GLY A 1 90 ? 5.557 2.541 7.133 1.00 93.44 90 GLY A C 1
ATOM 655 O O . GLY A 1 90 ? 5.728 3.605 6.539 1.00 93.44 90 GLY A O 1
ATOM 656 N N . GLY A 1 91 ? 4.358 2.155 7.561 1.00 95.50 91 GLY A N 1
ATOM 657 C CA . GLY A 1 91 ? 3.146 2.926 7.292 1.00 95.50 91 GLY A CA 1
ATOM 658 C C . GLY A 1 91 ? 1.885 2.080 7.145 1.00 95.50 91 GLY A C 1
ATOM 659 O O . GLY A 1 91 ? 1.619 1.216 7.983 1.00 95.50 91 GLY A O 1
ATOM 660 N N . ILE A 1 92 ? 1.082 2.390 6.124 1.00 97.56 92 ILE A N 1
ATOM 661 C CA . ILE A 1 92 ? -0.247 1.812 5.889 1.00 97.56 92 ILE A CA 1
ATOM 662 C C . ILE A 1 92 ? -0.381 1.402 4.419 1.00 97.56 92 ILE A C 1
ATOM 664 O O . ILE A 1 92 ? -0.123 2.219 3.548 1.00 97.56 92 ILE A O 1
ATOM 668 N N . ILE A 1 93 ? -0.826 0.180 4.140 1.00 96.12 93 ILE A N 1
ATOM 669 C CA . ILE A 1 93 ? -1.283 -0.254 2.811 1.00 96.12 93 ILE A CA 1
ATOM 670 C C . ILE A 1 93 ? -2.806 -0.351 2.847 1.00 96.12 93 ILE A C 1
ATOM 672 O O . ILE A 1 93 ? -3.354 -0.949 3.777 1.00 96.12 93 ILE A O 1
ATOM 676 N N . PHE A 1 94 ? -3.474 0.227 1.853 1.00 97.50 94 PHE A N 1
ATOM 677 C CA . PHE A 1 94 ? -4.906 0.051 1.628 1.00 97.50 94 PHE A CA 1
ATOM 678 C C . PHE A 1 94 ? -5.122 -1.023 0.568 1.00 97.50 94 PHE A C 1
ATOM 680 O O . PHE A 1 94 ? -4.362 -1.099 -0.393 1.00 97.50 94 PHE A O 1
ATOM 687 N N . CYS A 1 95 ? -6.154 -1.845 0.739 1.00 96.81 95 CYS A N 1
ATOM 688 C CA . CYS A 1 95 ? -6.529 -2.860 -0.238 1.00 96.81 95 CYS A CA 1
ATOM 689 C C . CYS A 1 95 ? -7.955 -2.622 -0.743 1.00 96.81 95 CYS A C 1
ATOM 691 O O . CYS A 1 95 ? -8.825 -2.199 0.022 1.00 96.81 95 CYS A O 1
ATOM 693 N N . ASN A 1 96 ? -8.186 -2.914 -2.022 1.00 96.00 96 ASN A N 1
ATOM 694 C CA . ASN A 1 96 ? -9.504 -2.861 -2.651 1.00 96.00 96 ASN A CA 1
ATOM 695 C C . ASN A 1 96 ? -10.409 -4.024 -2.198 1.00 96.00 96 ASN A C 1
ATOM 697 O O . ASN A 1 96 ? -10.035 -4.834 -1.341 1.00 96.00 96 ASN A O 1
ATOM 701 N N . ASP A 1 97 ? -11.595 -4.126 -2.809 1.00 95.25 97 ASP A N 1
ATOM 702 C CA . ASP A 1 97 ? -12.596 -5.127 -2.442 1.00 95.25 97 ASP A CA 1
ATOM 703 C C . ASP A 1 97 ? -12.140 -6.583 -2.639 1.00 95.25 97 ASP A C 1
ATOM 705 O O . ASP A 1 97 ? -12.601 -7.465 -1.915 1.00 95.25 97 ASP A O 1
ATOM 709 N N . GLU A 1 98 ? -11.160 -6.806 -3.513 1.00 93.88 98 GLU A N 1
ATOM 710 C CA . GLU A 1 98 ? -10.579 -8.110 -3.857 1.00 93.88 98 GLU A CA 1
ATOM 711 C C . GLU A 1 98 ? -9.314 -8.436 -3.040 1.00 93.88 98 GLU A C 1
ATOM 713 O O . GLU A 1 98 ? -8.738 -9.519 -3.154 1.00 93.88 98 GLU A O 1
ATOM 718 N N . GLY A 1 99 ? -8.876 -7.513 -2.178 1.00 94.31 99 GLY A N 1
ATOM 719 C CA . GLY A 1 99 ? -7.682 -7.685 -1.354 1.00 94.31 99 GLY A CA 1
ATOM 720 C C . GLY A 1 99 ? -6.367 -7.429 -2.097 1.00 94.31 99 GLY A C 1
ATOM 721 O O . GLY A 1 99 ? -5.337 -7.952 -1.668 1.00 94.31 99 GLY A O 1
ATOM 722 N N . THR A 1 100 ? -6.392 -6.648 -3.180 1.00 95.25 100 THR A N 1
ATOM 723 C CA . THR A 1 100 ? -5.199 -6.130 -3.876 1.00 95.25 100 THR A CA 1
ATOM 724 C C . THR A 1 100 ? -4.834 -4.737 -3.345 1.00 95.25 100 THR A C 1
ATOM 726 O O . THR A 1 100 ? -5.737 -3.945 -3.077 1.00 95.25 100 THR A O 1
ATOM 729 N N . GLU A 1 101 ? -3.540 -4.434 -3.163 1.00 93.69 101 GLU A N 1
ATOM 730 C CA . GLU A 1 101 ? -3.023 -3.093 -2.817 1.00 93.69 101 GLU A CA 1
ATOM 731 C C . GLU A 1 101 ? -3.594 -2.033 -3.770 1.00 93.69 101 GLU A C 1
ATOM 733 O O . GLU A 1 101 ? -3.666 -2.234 -4.979 1.00 93.69 101 GLU A O 1
ATOM 738 N N . ALA A 1 102 ? -4.057 -0.926 -3.194 1.00 95.44 102 ALA A N 1
ATOM 739 C CA . ALA A 1 102 ? -4.691 0.192 -3.889 1.00 95.44 102 ALA A CA 1
ATOM 740 C C . ALA A 1 102 ? -4.074 1.526 -3.429 1.00 95.44 102 ALA A C 1
ATOM 742 O O . ALA A 1 102 ? -4.759 2.539 -3.249 1.00 95.44 102 ALA A O 1
ATOM 743 N N . GLY A 1 103 ? -2.769 1.502 -3.171 1.00 94.12 103 GLY A N 1
ATOM 744 C CA . GLY A 1 103 ? -1.999 2.602 -2.615 1.00 94.12 103 GLY A CA 1
ATOM 745 C C . GLY A 1 103 ? -1.802 2.529 -1.102 1.00 94.12 103 GLY A C 1
ATOM 746 O O . GLY A 1 103 ? -2.227 1.605 -0.398 1.00 94.12 103 GLY A O 1
ATOM 747 N N . GLY A 1 104 ? -1.117 3.538 -0.571 1.00 95.38 104 GLY A N 1
ATOM 748 C CA . GLY A 1 104 ? -0.696 3.511 0.821 1.00 95.38 104 GLY A CA 1
ATOM 749 C C . GLY A 1 104 ? 0.012 4.763 1.307 1.00 95.38 104 GLY A C 1
ATOM 750 O O . GLY A 1 104 ? 0.267 5.712 0.571 1.00 95.38 104 GLY A O 1
ATOM 751 N N . LEU A 1 105 ? 0.323 4.753 2.598 1.00 95.88 105 LEU A N 1
ATOM 752 C CA . LEU A 1 105 ? 1.212 5.682 3.275 1.00 95.88 105 LEU A CA 1
ATOM 753 C C . LEU A 1 105 ? 2.530 4.976 3.555 1.00 95.88 105 LEU A C 1
ATOM 755 O O . LEU A 1 105 ? 2.545 3.938 4.213 1.00 95.88 105 LEU A O 1
ATOM 759 N N . ALA A 1 106 ? 3.633 5.574 3.131 1.00 93.62 106 ALA A N 1
ATOM 760 C CA . ALA A 1 106 ? 4.961 5.024 3.340 1.00 93.62 106 ALA A CA 1
ATOM 761 C C . ALA A 1 106 ? 5.901 6.081 3.914 1.00 93.62 106 ALA A C 1
ATOM 763 O O . ALA A 1 106 ? 5.984 7.207 3.419 1.00 93.62 106 ALA A O 1
ATOM 764 N N . TYR A 1 107 ? 6.633 5.693 4.954 1.00 93.44 107 TYR A N 1
ATOM 765 C CA . TYR A 1 107 ? 7.601 6.520 5.651 1.00 93.44 107 TYR A CA 1
ATOM 766 C C . TYR A 1 107 ? 8.902 5.765 5.887 1.00 93.44 107 TYR A C 1
ATOM 768 O O . TYR A 1 107 ? 8.919 4.602 6.292 1.00 93.44 107 TYR A O 1
ATOM 776 N N . ALA A 1 108 ? 10.004 6.484 5.722 1.00 91.06 108 ALA A N 1
ATOM 777 C CA . ALA A 1 108 ? 11.312 6.077 6.203 1.00 91.06 108 ALA A CA 1
ATOM 778 C C . ALA A 1 108 ? 12.114 7.305 6.611 1.00 91.06 108 ALA A C 1
ATOM 780 O O . ALA A 1 108 ? 11.936 8.398 6.075 1.00 91.06 108 ALA A O 1
ATO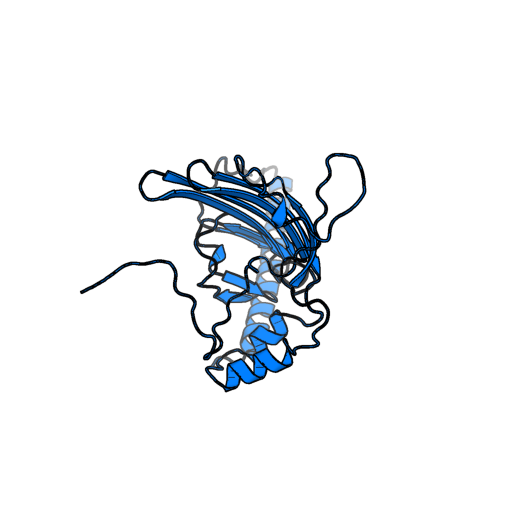M 781 N N . GLY A 1 109 ? 13.008 7.135 7.574 1.00 87.38 109 GLY A N 1
ATOM 782 C CA . GLY A 1 109 ? 13.754 8.252 8.120 1.00 87.38 109 GLY A CA 1
ATOM 783 C C . GLY A 1 109 ? 14.899 7.803 8.996 1.00 87.38 109 GLY A C 1
ATOM 784 O O . GLY A 1 109 ? 14.852 6.738 9.607 1.00 87.38 109 GLY A O 1
ATOM 785 N N . GLY A 1 110 ? 15.936 8.627 9.059 1.00 87.81 110 GLY A N 1
ATOM 786 C CA . GLY A 1 110 ? 17.099 8.351 9.883 1.00 87.81 110 GLY A CA 1
ATOM 787 C C . GLY A 1 110 ? 18.285 9.230 9.531 1.00 87.81 110 GLY A C 1
ATOM 788 O O . GLY A 1 110 ? 18.160 10.241 8.840 1.00 87.81 110 GLY A O 1
ATOM 789 N N . LYS A 1 111 ? 19.455 8.830 10.020 1.00 89.69 111 LYS A N 1
ATOM 790 C CA . LYS A 1 111 ? 20.731 9.403 9.598 1.00 89.69 111 LYS A CA 1
ATOM 791 C C . LYS A 1 111 ? 21.494 8.377 8.779 1.00 89.69 111 LYS A C 1
ATOM 793 O O . LYS A 1 111 ? 21.605 7.230 9.200 1.00 89.69 111 LYS A O 1
ATOM 798 N N . VAL A 1 112 ? 22.041 8.813 7.653 1.00 83.25 112 VAL A N 1
ATOM 799 C CA . VAL A 1 112 ? 22.974 8.036 6.830 1.00 83.25 112 VAL A CA 1
ATOM 800 C C . VAL A 1 112 ? 24.253 8.852 6.762 1.00 83.25 112 VAL A C 1
ATOM 802 O O . VAL A 1 112 ? 24.205 10.020 6.386 1.00 83.25 112 VAL A O 1
ATOM 805 N N . ASP A 1 113 ? 25.360 8.279 7.232 1.00 90.69 113 ASP A N 1
ATOM 806 C CA . ASP A 1 113 ? 26.662 8.956 7.333 1.00 90.69 113 ASP A CA 1
ATOM 807 C C . ASP A 1 113 ? 26.611 10.299 8.086 1.00 90.69 113 ASP A C 1
ATOM 809 O O . ASP A 1 113 ? 27.282 11.268 7.747 1.00 90.69 113 ASP A O 1
ATOM 813 N N . GLY A 1 114 ? 25.776 10.367 9.129 1.00 92.62 114 GLY A N 1
ATOM 814 C CA . GLY A 1 114 ? 25.581 11.567 9.950 1.00 92.62 114 GLY A CA 1
ATOM 815 C C . GLY A 1 114 ? 24.585 12.585 9.383 1.00 92.62 114 GLY A C 1
ATOM 816 O O . GLY A 1 114 ? 24.097 13.427 10.142 1.00 92.62 114 GLY A O 1
ATOM 817 N N . GLU A 1 115 ? 24.202 12.455 8.113 1.00 93.12 115 GLU A N 1
ATOM 818 C CA . GLU A 1 115 ? 23.285 13.363 7.424 1.00 93.12 115 GLU A CA 1
ATOM 819 C C . GLU A 1 115 ? 21.821 12.905 7.531 1.00 93.12 115 GLU A C 1
ATOM 821 O O . GLU A 1 115 ? 21.531 11.709 7.417 1.00 93.12 115 GLU A O 1
ATOM 826 N N . PRO A 1 116 ? 20.861 13.828 7.733 1.00 87.19 116 PRO A N 1
ATOM 827 C CA . PRO A 1 116 ? 19.448 13.486 7.817 1.00 87.19 116 PRO A CA 1
ATOM 828 C C . PRO A 1 116 ? 18.898 12.974 6.480 1.00 87.19 116 PRO A C 1
ATOM 830 O O . PRO A 1 116 ? 19.093 13.573 5.420 1.00 87.19 116 PRO A O 1
ATOM 833 N N . ARG A 1 117 ? 18.129 11.891 6.559 1.00 89.94 117 ARG A N 1
ATOM 834 C CA . ARG A 1 117 ? 17.308 11.332 5.487 1.00 89.94 117 ARG A CA 1
ATOM 835 C C . ARG A 1 117 ? 15.872 11.238 5.977 1.00 89.94 117 ARG A C 1
ATOM 837 O O . ARG A 1 117 ? 15.635 10.771 7.088 1.00 89.94 117 ARG A O 1
ATOM 844 N N . GLN A 1 118 ? 14.930 11.667 5.150 1.00 89.00 118 GLN A N 1
ATOM 845 C CA . GLN A 1 118 ? 13.504 11.504 5.420 1.00 89.00 118 GLN A CA 1
ATOM 846 C C . GLN A 1 118 ? 12.777 11.246 4.110 1.00 89.00 118 GLN A C 1
ATOM 848 O O . GLN A 1 118 ? 13.066 11.894 3.108 1.00 89.00 118 GLN A O 1
ATOM 853 N N . LEU A 1 119 ? 11.812 10.344 4.131 1.00 91.19 119 LEU A N 1
ATOM 854 C CA . LEU A 1 119 ? 10.878 10.074 3.054 1.00 91.19 119 LEU A CA 1
ATOM 855 C C . LEU A 1 119 ? 9.499 9.873 3.674 1.00 91.19 119 LEU A C 1
ATOM 857 O O . LEU A 1 119 ? 9.352 9.180 4.680 1.00 91.19 119 LEU A O 1
ATOM 861 N N . GLY A 1 120 ? 8.500 10.505 3.081 1.00 93.50 120 GLY A N 1
ATOM 862 C CA . GLY A 1 120 ? 7.106 10.303 3.430 1.00 93.50 120 GLY A CA 1
ATOM 863 C C . GLY A 1 120 ? 6.248 10.578 2.214 1.00 93.50 120 GLY A C 1
ATOM 864 O O . GLY A 1 120 ? 6.349 11.665 1.640 1.00 93.50 120 GLY A O 1
ATOM 865 N N . PHE A 1 121 ? 5.426 9.622 1.811 1.00 93.25 121 PHE A N 1
ATOM 866 C CA . PHE A 1 121 ? 4.502 9.819 0.705 1.00 93.25 121 PHE A CA 1
ATOM 867 C C . PHE A 1 121 ? 3.210 9.037 0.902 1.00 93.25 121 PHE A C 1
ATOM 869 O O . PHE A 1 121 ? 3.158 8.046 1.630 1.00 93.25 121 PHE A O 1
ATOM 876 N N . TRP A 1 122 ? 2.172 9.542 0.252 1.00 96.94 122 TRP A N 1
ATOM 877 C CA . TRP A 1 122 ? 0.886 8.899 0.077 1.00 96.94 122 TRP A CA 1
ATOM 878 C C . TRP A 1 122 ? 0.681 8.621 -1.407 1.00 96.94 122 TRP A C 1
ATOM 880 O O . TRP A 1 122 ? 0.989 9.490 -2.234 1.00 96.94 122 TRP A O 1
ATOM 890 N N . SER A 1 123 ? 0.152 7.447 -1.723 1.00 94.44 123 SER A N 1
ATOM 891 C CA . SER A 1 123 ? -0.268 7.071 -3.063 1.00 94.44 123 SER A CA 1
ATOM 892 C C . SER A 1 123 ? -1.707 6.581 -3.110 1.00 94.44 123 SER A C 1
ATOM 894 O O . SER A 1 123 ? -2.246 6.070 -2.125 1.00 94.44 123 SER A O 1
ATOM 896 N N . VAL A 1 124 ? -2.299 6.749 -4.287 1.00 95.19 124 VAL A N 1
ATOM 897 C CA . VAL A 1 124 ? -3.515 6.069 -4.717 1.00 95.19 124 VAL A CA 1
ATOM 898 C C . VAL A 1 124 ? -3.189 5.394 -6.035 1.00 95.19 124 VAL A C 1
ATOM 900 O O . VAL A 1 124 ? -2.683 6.044 -6.960 1.00 95.19 124 VAL A O 1
ATOM 903 N N . ASP A 1 125 ? -3.482 4.108 -6.090 1.00 92.44 125 ASP A N 1
ATOM 904 C CA . ASP A 1 125 ? -3.207 3.282 -7.252 1.00 92.44 125 ASP A CA 1
ATOM 905 C C . ASP A 1 125 ? -4.494 3.140 -8.068 1.00 92.44 125 ASP A C 1
ATOM 907 O O . ASP A 1 125 ? -5.599 3.132 -7.512 1.00 92.44 125 ASP A O 1
ATOM 911 N N . ASP A 1 126 ? -4.358 3.044 -9.390 1.00 91.56 126 ASP A N 1
ATOM 912 C CA . ASP A 1 126 ? -5.489 2.640 -10.228 1.00 91.56 126 ASP A CA 1
ATOM 913 C C . ASP A 1 126 ? -5.756 1.131 -10.039 1.00 91.56 126 ASP A C 1
ATOM 915 O O . ASP A 1 126 ? -4.971 0.415 -9.412 1.00 91.56 126 ASP A O 1
ATOM 919 N N . PHE A 1 127 ? -6.878 0.620 -10.557 1.00 93.06 127 PHE A N 1
ATOM 920 C CA . PHE A 1 127 ? -7.265 -0.782 -10.357 1.00 93.06 127 PHE A CA 1
ATOM 921 C C . PHE A 1 127 ? -6.171 -1.761 -10.827 1.00 93.06 127 PHE A C 1
ATOM 923 O O . PHE A 1 127 ? -5.869 -1.850 -12.018 1.00 93.06 127 PHE A O 1
ATOM 930 N N . GLU A 1 128 ? -5.591 -2.485 -9.864 1.00 90.88 128 GLU A N 1
ATOM 931 C CA . GLU A 1 128 ? -4.465 -3.413 -10.049 1.00 90.88 128 GLU A CA 1
ATOM 932 C C . GLU A 1 128 ? -3.278 -2.805 -10.819 1.00 90.88 128 GLU A C 1
ATOM 934 O O . GLU A 1 128 ? -2.568 -3.513 -11.534 1.00 90.88 128 GLU A O 1
ATOM 939 N N . GLN A 1 129 ? -3.073 -1.492 -10.682 1.00 87.19 129 GLN A N 1
ATOM 940 C CA . GLN A 1 129 ? -1.967 -0.737 -11.266 1.00 87.19 129 GLN A CA 1
ATOM 941 C C . GLN A 1 129 ? -1.013 -0.217 -10.199 1.00 87.19 129 GLN A C 1
ATOM 943 O O . GLN A 1 129 ? -1.198 -0.417 -9.005 1.00 87.19 129 GLN A O 1
ATOM 948 N N . ASN A 1 130 ? 0.008 0.496 -10.665 1.00 82.19 130 ASN A N 1
ATOM 949 C CA . ASN A 1 130 ? 0.839 1.326 -9.820 1.00 82.19 130 ASN A CA 1
ATOM 950 C C . ASN A 1 130 ? 0.188 2.702 -9.509 1.00 82.19 130 ASN A C 1
ATOM 952 O O . ASN A 1 130 ? -0.966 2.971 -9.842 1.00 82.19 130 ASN A O 1
ATOM 956 N N . GLU A 1 131 ? 0.942 3.595 -8.869 1.00 85.75 131 GLU A N 1
ATOM 957 C CA . GLU A 1 131 ? 0.471 4.860 -8.320 1.00 85.75 131 GLU A CA 1
ATOM 958 C C . GLU A 1 131 ? 0.056 5.864 -9.415 1.00 85.75 131 GLU A C 1
ATOM 960 O O . GLU A 1 131 ? 0.898 6.533 -10.029 1.00 85.75 131 GLU A O 1
ATOM 965 N N . GLY A 1 132 ? -1.252 6.002 -9.653 1.00 86.81 132 GLY A N 1
ATOM 966 C CA . GLY A 1 132 ? -1.822 7.023 -10.542 1.00 86.81 132 GLY A CA 1
ATOM 967 C C . GLY A 1 132 ? -1.799 8.422 -9.914 1.00 86.81 132 GLY A C 1
ATOM 968 O O . GLY A 1 132 ? -1.688 9.447 -10.594 1.00 86.81 132 GLY A O 1
ATOM 969 N N . PHE A 1 133 ? -1.808 8.485 -8.581 1.00 93.88 133 PHE A N 1
ATOM 970 C CA . PHE A 1 133 ? -1.684 9.726 -7.831 1.00 93.88 133 PHE A CA 1
ATOM 971 C C . PHE A 1 133 ? -0.722 9.584 -6.653 1.00 93.88 133 PHE A C 1
ATOM 973 O O . PHE A 1 133 ? -0.783 8.619 -5.894 1.00 93.88 133 PHE A O 1
ATOM 980 N N . ARG A 1 134 ? 0.150 10.582 -6.459 1.00 92.69 134 ARG A N 1
ATOM 981 C CA . ARG A 1 134 ? 1.091 10.629 -5.331 1.00 92.69 134 ARG A CA 1
ATOM 982 C C . ARG A 1 134 ? 1.232 12.025 -4.760 1.00 92.69 134 ARG A C 1
ATOM 984 O O . ARG A 1 134 ? 1.297 13.010 -5.494 1.00 92.69 134 ARG A O 1
ATOM 991 N N . LEU A 1 135 ? 1.430 12.118 -3.451 1.00 94.75 135 LEU A N 1
ATOM 992 C CA . LEU A 1 135 ? 1.954 13.328 -2.824 1.00 94.75 135 LEU A CA 1
ATOM 993 C C . LEU A 1 135 ? 2.926 12.988 -1.710 1.00 94.75 135 LEU A C 1
ATOM 995 O O . LEU A 1 135 ? 2.727 12.039 -0.958 1.00 94.75 135 LEU A O 1
ATOM 999 N N . GLY A 1 136 ? 3.992 13.767 -1.592 1.00 93.88 136 GLY A N 1
ATOM 1000 C CA . GLY A 1 136 ? 5.038 13.418 -0.650 1.00 93.88 136 GLY A CA 1
ATOM 1001 C C . GLY A 1 136 ? 6.100 14.475 -0.455 1.00 93.88 136 GLY A C 1
ATOM 1002 O O . GLY A 1 136 ? 6.076 15.570 -1.029 1.00 93.88 136 GLY A O 1
ATOM 1003 N N . ALA A 1 137 ? 7.039 14.118 0.408 1.00 89.69 137 ALA A N 1
ATOM 1004 C CA . ALA A 1 137 ? 8.223 14.885 0.705 1.00 89.69 137 ALA A CA 1
ATOM 1005 C C . ALA A 1 137 ? 9.421 13.962 0.932 1.00 89.69 137 ALA A C 1
ATOM 1007 O O . ALA A 1 137 ? 9.298 12.858 1.462 1.00 89.69 137 ALA A O 1
ATOM 1008 N N . ALA A 1 138 ? 10.600 14.467 0.583 1.00 90.31 138 ALA A N 1
ATOM 1009 C CA . ALA A 1 138 ? 11.862 13.811 0.876 1.00 90.31 138 ALA A CA 1
ATOM 1010 C C . ALA A 1 138 ? 12.925 14.821 1.312 1.00 90.31 138 ALA A C 1
ATOM 1012 O O . ALA A 1 138 ? 12.938 15.970 0.852 1.00 90.31 138 ALA A O 1
ATOM 1013 N N . GLN A 1 139 ? 13.831 14.368 2.173 1.00 86.12 139 GLN A N 1
ATOM 1014 C CA . GLN A 1 139 ? 15.013 15.081 2.632 1.00 86.12 139 GLN A CA 1
ATOM 1015 C C . GLN A 1 139 ? 16.270 14.231 2.440 1.00 86.12 139 GLN A C 1
ATOM 1017 O O . GLN A 1 139 ? 16.294 13.045 2.765 1.00 86.12 139 GLN A O 1
ATOM 1022 N N . GLU A 1 140 ? 17.329 14.889 1.982 1.00 88.25 140 GLU A N 1
ATOM 1023 C CA . GLU A 1 140 ? 18.689 14.372 1.891 1.00 88.25 140 GLU A CA 1
ATOM 1024 C C . GLU A 1 140 ? 19.660 15.470 2.332 1.00 88.25 140 GLU A C 1
ATOM 1026 O O . GLU A 1 140 ? 19.857 16.451 1.615 1.00 88.25 140 GLU A O 1
ATOM 1031 N N . GLY A 1 141 ? 20.231 15.340 3.531 1.00 89.38 141 GLY A N 1
ATOM 1032 C CA . GLY A 1 141 ? 21.051 16.393 4.126 1.00 89.38 141 GLY A CA 1
ATOM 1033 C C . GLY A 1 141 ? 20.261 17.697 4.268 1.00 89.38 141 GLY A C 1
ATOM 1034 O O . GLY A 1 141 ? 19.167 17.738 4.847 1.00 89.38 141 GLY A O 1
ATOM 1035 N N . ASP A 1 142 ? 20.783 18.776 3.689 1.00 88.81 142 ASP A N 1
ATOM 1036 C CA . ASP A 1 142 ? 20.119 20.081 3.633 1.00 88.81 142 ASP A CA 1
ATOM 1037 C C . ASP A 1 142 ? 19.076 20.199 2.505 1.00 88.81 142 ASP A C 1
ATOM 1039 O O . ASP A 1 142 ? 18.282 21.145 2.483 1.00 88.81 142 ASP A O 1
ATOM 1043 N N . ARG A 1 143 ? 19.019 19.227 1.587 1.00 83.69 143 ARG A N 1
ATOM 1044 C CA . ARG A 1 143 ? 18.120 19.250 0.431 1.00 83.69 143 ARG A CA 1
ATOM 1045 C C . ARG A 1 143 ? 16.756 18.710 0.808 1.00 83.69 143 ARG A C 1
ATOM 1047 O O . ARG A 1 143 ? 16.630 17.614 1.343 1.00 83.69 143 ARG A O 1
ATOM 1054 N N . ARG A 1 144 ? 15.713 19.459 0.452 1.00 83.81 144 ARG A N 1
ATOM 1055 C CA . ARG A 1 144 ? 14.313 19.083 0.675 1.00 83.81 144 ARG A CA 1
ATOM 1056 C C . ARG A 1 144 ? 13.536 19.168 -0.626 1.00 83.81 144 ARG A C 1
ATOM 1058 O O . ARG A 1 144 ? 13.767 20.055 -1.447 1.00 83.81 144 ARG A O 1
ATOM 1065 N N . SER A 1 145 ? 12.602 18.249 -0.800 1.00 84.31 145 SER A N 1
ATOM 1066 C CA . SER A 1 145 ? 11.687 18.213 -1.934 1.00 84.31 145 SER A CA 1
ATOM 1067 C C . SER A 1 145 ? 10.281 17.890 -1.454 1.00 84.31 145 SER A C 1
ATOM 1069 O O . SER A 1 145 ? 10.105 17.191 -0.457 1.00 84.31 145 SER A O 1
ATOM 1071 N N . LYS A 1 146 ? 9.294 18.458 -2.144 1.00 87.50 146 LYS A N 1
ATOM 1072 C CA . LYS A 1 146 ? 7.867 18.218 -1.933 1.00 87.50 146 LYS A CA 1
ATOM 1073 C C . LYS A 1 146 ? 7.199 18.154 -3.295 1.00 87.50 146 LYS A C 1
ATOM 1075 O O . LYS A 1 146 ? 7.552 18.955 -4.169 1.00 87.50 146 LYS A O 1
ATOM 1080 N N . TRP A 1 147 ? 6.267 17.231 -3.471 1.00 88.44 147 TRP A N 1
ATOM 1081 C CA . TRP A 1 147 ? 5.600 17.029 -4.750 1.00 88.44 147 TRP A CA 1
ATOM 1082 C C . TRP A 1 147 ? 4.148 16.587 -4.587 1.00 88.44 147 TRP A C 1
ATOM 1084 O O . TRP A 1 147 ? 3.768 16.008 -3.571 1.00 88.44 147 TRP A O 1
ATOM 1094 N N . ILE A 1 148 ? 3.374 16.868 -5.629 1.00 91.25 148 ILE A N 1
ATOM 1095 C CA . ILE A 1 148 ? 2.083 16.263 -5.947 1.00 91.25 148 ILE A CA 1
ATOM 1096 C C . ILE A 1 148 ? 2.177 15.830 -7.410 1.00 91.25 148 ILE A C 1
ATOM 1098 O O . ILE A 1 148 ? 2.625 16.618 -8.248 1.00 91.25 148 ILE A O 1
ATOM 1102 N N . GLU A 1 149 ? 1.807 14.594 -7.710 1.00 89.69 149 GLU A N 1
ATOM 1103 C CA . GLU A 1 149 ? 1.969 13.947 -9.010 1.00 89.69 149 GLU A CA 1
ATOM 1104 C C . GLU A 1 149 ? 0.690 13.229 -9.427 1.00 89.69 149 GLU A C 1
ATOM 1106 O O . GLU A 1 149 ? 0.049 12.571 -8.613 1.00 89.69 149 GLU A O 1
ATOM 1111 N N . PHE A 1 150 ? 0.369 13.353 -10.710 1.00 88.69 150 PHE A N 1
ATOM 1112 C CA . PHE A 1 150 ? -0.695 12.642 -11.405 1.00 88.69 150 PHE A CA 1
ATOM 1113 C C . PHE A 1 150 ? -0.053 11.954 -12.603 1.00 88.69 150 PHE A C 1
ATOM 1115 O O . PHE A 1 150 ? 0.564 12.634 -13.434 1.00 88.69 150 PHE A O 1
ATOM 1122 N N . ALA A 1 151 ? -0.173 10.640 -12.683 1.00 86.12 151 ALA A N 1
ATOM 1123 C CA . ALA A 1 151 ? 0.347 9.828 -13.766 1.00 86.12 151 ALA A CA 1
ATOM 1124 C C . ALA A 1 151 ? -0.768 8.929 -14.286 1.00 86.12 151 ALA A C 1
ATOM 1126 O O . ALA A 1 151 ? -1.549 8.405 -13.501 1.00 86.12 151 ALA A O 1
ATOM 1127 N N . ASP A 1 152 ? -0.824 8.742 -15.597 1.00 85.12 152 ASP A N 1
ATOM 1128 C CA . ASP A 1 152 ? -1.553 7.599 -16.119 1.00 85.12 152 ASP A CA 1
ATOM 1129 C C . ASP A 1 152 ? -0.700 6.357 -15.892 1.00 85.12 152 ASP A C 1
ATOM 1131 O O . ASP A 1 152 ? 0.535 6.408 -16.000 1.00 85.12 152 ASP A O 1
ATOM 1135 N N . GLN A 1 153 ? -1.392 5.267 -15.601 1.00 85.31 153 GLN A N 1
ATOM 1136 C CA . GLN A 1 153 ? -0.850 3.925 -15.533 1.00 85.31 153 GLN A CA 1
ATOM 1137 C C . GLN A 1 153 ? -1.351 3.107 -16.723 1.00 85.31 153 GLN A C 1
ATOM 1139 O O . GLN A 1 153 ? -2.323 3.501 -17.385 1.00 85.31 153 GLN A O 1
ATOM 1144 N N . PRO A 1 154 ? -0.655 2.017 -17.077 1.00 81.38 154 PRO A N 1
ATOM 1145 C CA . PRO A 1 154 ? -1.089 1.209 -18.195 1.00 81.38 154 PRO A CA 1
ATOM 1146 C C . PRO A 1 154 ? -2.454 0.555 -17.931 1.00 81.38 154 PRO A C 1
ATOM 1148 O O . PRO A 1 154 ? -2.929 0.458 -16.805 1.00 81.38 154 PRO A O 1
ATOM 1151 N N . PHE A 1 155 ? -3.113 0.113 -19.002 1.00 83.81 155 PHE A N 1
ATOM 1152 C CA . PHE A 1 155 ? -4.482 -0.418 -18.930 1.00 83.81 155 PHE A CA 1
ATOM 1153 C C . PHE A 1 155 ? -4.577 -1.904 -18.537 1.00 83.81 155 PHE A C 1
ATOM 1155 O O . PHE A 1 155 ? -5.684 -2.432 -18.444 1.00 83.81 155 PHE A O 1
ATOM 1162 N N . PHE A 1 156 ? -3.454 -2.604 -18.373 1.00 87.44 156 PHE A N 1
ATOM 1163 C CA . PHE A 1 156 ? -3.425 -4.037 -18.056 1.00 87.44 156 PHE A CA 1
ATOM 1164 C C . PHE A 1 156 ? -3.201 -4.253 -16.564 1.00 87.44 156 PHE A C 1
ATOM 1166 O O . PHE A 1 156 ? -2.420 -3.524 -15.982 1.00 87.44 156 PHE A O 1
ATOM 1173 N N . SER A 1 157 ? -3.765 -5.293 -15.951 1.00 90.56 157 SER A N 1
ATOM 1174 C CA . SER A 1 157 ? -3.504 -5.613 -14.539 1.00 90.56 157 SER A CA 1
ATOM 1175 C C . SER A 1 157 ? -2.047 -6.030 -14.282 1.00 90.56 157 SER A C 1
ATOM 1177 O O . SER A 1 157 ? -1.527 -6.950 -14.920 1.00 90.56 157 SER A O 1
ATOM 1179 N N . VAL A 1 158 ? -1.398 -5.399 -13.299 1.00 86.44 158 VAL A N 1
ATOM 1180 C CA . VAL A 1 158 ? -0.087 -5.831 -12.786 1.00 86.44 158 VAL A CA 1
ATOM 1181 C C . VAL A 1 158 ? -0.198 -7.195 -12.102 1.00 86.44 158 VAL A C 1
ATOM 1183 O O . VAL A 1 158 ? 0.744 -7.983 -12.168 1.00 86.44 158 VAL A O 1
ATOM 1186 N N . ALA A 1 159 ? -1.348 -7.513 -11.497 1.00 89.00 159 ALA A N 1
ATOM 1187 C CA . ALA A 1 159 ? -1.593 -8.826 -10.905 1.00 89.00 159 ALA A CA 1
ATOM 1188 C C . ALA A 1 159 ? -1.559 -9.934 -11.968 1.00 89.00 159 ALA A C 1
ATOM 1190 O O . ALA A 1 159 ? -0.887 -10.943 -11.761 1.00 89.00 159 ALA A O 1
ATOM 1191 N N . ASP A 1 160 ? -2.189 -9.713 -13.129 1.00 92.25 160 ASP A N 1
ATOM 1192 C CA . ASP A 1 160 ? -2.145 -10.667 -14.246 1.00 92.25 160 ASP A CA 1
ATOM 1193 C C . ASP A 1 160 ? -0.712 -10.863 -14.762 1.00 92.25 160 ASP A C 1
ATOM 1195 O O . ASP A 1 160 ? -0.298 -11.988 -15.039 1.00 92.25 160 ASP A O 1
ATOM 1199 N N . PHE A 1 161 ? 0.066 -9.778 -14.868 1.00 89.50 161 PHE A N 1
ATOM 1200 C CA . PHE A 1 161 ? 1.479 -9.871 -15.238 1.00 89.5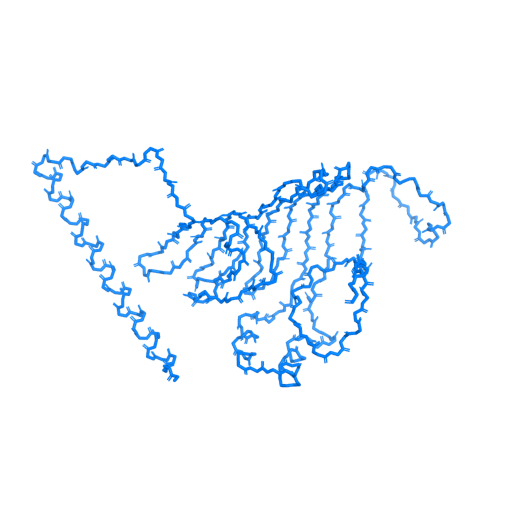0 161 PHE A CA 1
ATOM 1201 C C . PHE A 1 161 ? 2.275 -10.707 -14.228 1.00 89.50 161 PHE A C 1
ATOM 1203 O O . PHE A 1 161 ? 3.057 -11.565 -14.635 1.00 89.50 161 PHE A O 1
ATOM 1210 N N . LEU A 1 162 ? 2.100 -10.460 -12.926 1.00 86.69 162 LEU A N 1
ATOM 1211 C CA . LEU A 1 162 ? 2.834 -11.167 -11.875 1.00 86.69 162 LEU A CA 1
ATOM 1212 C C . LEU A 1 162 ? 2.496 -12.658 -11.853 1.00 86.69 162 LEU A C 1
ATOM 1214 O O . LEU A 1 162 ? 3.407 -13.473 -11.723 1.00 86.69 162 LEU A O 1
ATOM 1218 N N . GLU A 1 163 ? 1.223 -13.003 -12.039 1.00 90.31 163 GLU A N 1
ATOM 1219 C CA . GLU A 1 163 ? 0.752 -14.383 -12.165 1.00 90.31 163 GLU A CA 1
ATOM 1220 C C . GLU A 1 163 ? 1.345 -15.061 -13.409 1.00 90.31 163 GLU A C 1
ATOM 1222 O O . GLU A 1 163 ? 1.921 -16.144 -13.322 1.00 90.31 163 GLU A O 1
ATOM 1227 N N . GLU A 1 164 ? 1.309 -14.402 -14.572 1.00 91.75 164 GLU A N 1
ATOM 1228 C CA . GLU A 1 164 ? 1.900 -14.966 -15.787 1.00 91.75 164 GLU A CA 1
ATOM 1229 C C . GLU A 1 164 ? 3.432 -15.068 -15.694 1.00 91.75 164 GLU A C 1
ATOM 1231 O O . GLU A 1 164 ? 4.021 -15.972 -16.291 1.00 91.75 164 GLU A O 1
ATOM 1236 N N . ALA A 1 165 ? 4.097 -14.163 -14.977 1.00 88.25 165 ALA A N 1
ATOM 1237 C CA . ALA A 1 165 ? 5.544 -14.167 -14.777 1.00 88.25 165 ALA A CA 1
ATOM 1238 C C . ALA A 1 165 ? 6.009 -15.145 -13.683 1.00 88.25 165 ALA A C 1
ATOM 1240 O O . ALA A 1 165 ? 7.217 -15.378 -13.558 1.00 88.25 165 ALA A O 1
ATOM 1241 N N . GLU A 1 166 ? 5.093 -15.713 -12.895 1.00 87.00 166 GLU A N 1
ATOM 1242 C CA . GLU A 1 166 ? 5.428 -16.580 -11.770 1.00 87.00 166 GLU A CA 1
ATOM 1243 C C . GLU A 1 166 ? 6.228 -17.810 -12.229 1.00 87.00 166 GLU A C 1
ATOM 1245 O O . GLU A 1 166 ? 5.921 -18.470 -13.223 1.00 87.00 166 GLU A O 1
ATOM 1250 N N . GLY A 1 167 ? 7.330 -18.094 -11.528 1.00 88.19 167 GLY A N 1
ATOM 1251 C CA . GLY A 1 167 ? 8.234 -19.203 -11.849 1.00 88.19 167 GLY A CA 1
ATOM 1252 C C . GLY A 1 167 ? 9.077 -19.029 -13.122 1.00 88.19 167 GLY A C 1
ATOM 1253 O O . GLY A 1 167 ? 9.960 -19.853 -13.363 1.00 88.19 167 GLY A O 1
ATOM 1254 N N . LYS A 1 168 ? 8.870 -17.968 -13.914 1.00 90.19 168 LYS A N 1
ATOM 1255 C CA . LYS A 1 168 ? 9.643 -17.691 -15.136 1.00 90.19 168 LYS A CA 1
ATOM 1256 C C . LYS A 1 168 ? 10.890 -16.865 -14.837 1.00 90.19 168 LYS A C 1
ATOM 1258 O O . LYS A 1 168 ? 10.909 -16.002 -13.957 1.00 90.19 168 LYS A O 1
ATOM 1263 N N . THR A 1 169 ? 11.945 -17.093 -15.617 1.00 90.31 169 THR A N 1
ATOM 1264 C CA . THR A 1 169 ? 13.215 -16.357 -15.501 1.00 90.31 169 THR A CA 1
ATOM 1265 C C . THR A 1 169 ? 13.815 -16.056 -16.874 1.00 90.31 169 THR A C 1
ATOM 1267 O O . THR A 1 169 ? 13.442 -16.672 -17.872 1.00 90.31 169 THR A O 1
ATOM 1270 N N . GLY A 1 170 ? 14.738 -15.091 -16.934 1.00 92.06 170 GLY A N 1
ATOM 1271 C CA . GLY A 1 170 ? 15.439 -14.718 -18.166 1.00 92.06 170 GLY A CA 1
ATOM 1272 C C . GLY A 1 170 ? 14.483 -14.424 -19.325 1.00 92.06 170 GLY A C 1
ATOM 1273 O O . GLY A 1 170 ? 13.441 -13.802 -19.135 1.00 92.06 170 GLY A O 1
ATOM 1274 N N . ALA A 1 171 ? 14.804 -14.952 -20.508 1.00 93.19 171 ALA A N 1
ATOM 1275 C CA . ALA A 1 171 ? 14.068 -14.682 -21.743 1.00 93.19 171 ALA A CA 1
ATOM 1276 C C . ALA A 1 171 ? 12.563 -15.011 -21.673 1.00 93.19 171 ALA A C 1
ATOM 1278 O O . ALA A 1 171 ? 11.767 -14.374 -22.360 1.00 93.19 171 ALA A O 1
ATOM 1279 N N . GLU A 1 172 ? 12.153 -15.985 -20.853 1.00 89.56 172 GLU A N 1
ATOM 1280 C CA . GLU A 1 172 ? 10.734 -16.322 -20.684 1.00 89.56 172 GLU A CA 1
ATOM 1281 C C . GLU A 1 172 ? 9.987 -15.223 -19.928 1.00 89.56 172 GLU A C 1
ATOM 1283 O O . GLU A 1 172 ? 8.890 -14.831 -20.326 1.00 89.56 172 GLU A O 1
ATOM 1288 N N . 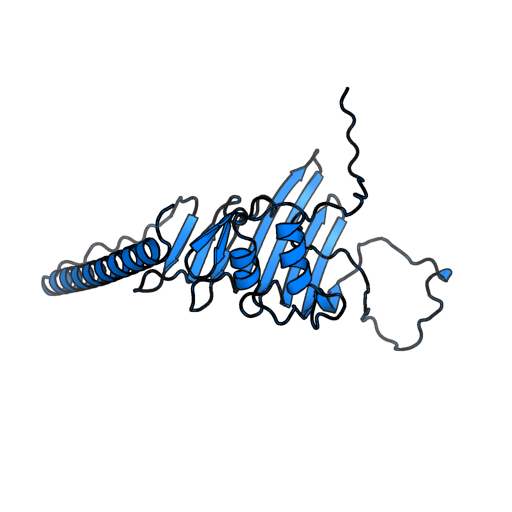ARG A 1 173 ? 10.594 -14.691 -18.860 1.00 86.50 173 ARG A N 1
ATOM 1289 C CA . ARG A 1 173 ? 10.033 -13.568 -18.101 1.00 86.50 173 ARG A CA 1
ATOM 1290 C C . ARG A 1 173 ? 10.047 -12.289 -18.931 1.00 86.50 173 ARG A C 1
ATOM 1292 O O . ARG A 1 173 ? 9.065 -11.553 -18.920 1.00 86.50 173 ARG A O 1
ATOM 1299 N N . ASP A 1 174 ? 11.114 -12.070 -19.693 1.00 88.50 174 ASP A N 1
ATOM 1300 C CA . ASP A 1 174 ? 11.246 -10.922 -20.591 1.00 88.50 174 ASP A CA 1
ATOM 1301 C C . ASP A 1 174 ? 10.166 -10.949 -21.688 1.00 88.50 174 ASP A C 1
ATOM 1303 O O . ASP A 1 174 ? 9.575 -9.920 -22.011 1.00 88.50 174 ASP A O 1
ATOM 1307 N N . GLY A 1 175 ? 9.846 -12.138 -22.215 1.00 90.38 175 GLY A N 1
ATOM 1308 C CA . GLY A 1 175 ? 8.757 -12.332 -23.173 1.00 90.38 175 GLY A CA 1
ATOM 1309 C C . GLY A 1 175 ? 7.377 -12.002 -22.596 1.00 90.38 175 GLY A C 1
ATOM 1310 O O . GLY A 1 175 ? 6.568 -11.368 -23.273 1.00 90.38 175 GLY A O 1
ATOM 1311 N N . VAL A 1 176 ? 7.120 -12.372 -21.335 1.00 89.00 176 VAL A N 1
ATOM 1312 C CA . VAL A 1 176 ? 5.898 -11.957 -20.623 1.00 89.00 176 VAL A CA 1
ATOM 1313 C C . VAL A 1 176 ? 5.894 -10.443 -20.426 1.00 89.00 176 VAL A C 1
ATOM 1315 O O . VAL A 1 176 ? 4.915 -9.794 -20.773 1.00 89.00 176 VAL A O 1
ATOM 1318 N N . ALA A 1 177 ? 6.990 -9.849 -19.951 1.00 86.81 177 ALA A N 1
ATOM 1319 C CA . ALA A 1 177 ? 7.076 -8.402 -19.755 1.00 86.81 177 ALA A CA 1
ATOM 1320 C C . ALA A 1 177 ? 6.789 -7.626 -21.051 1.00 86.81 177 ALA A C 1
ATOM 1322 O O . ALA A 1 177 ? 6.011 -6.678 -21.025 1.00 86.81 177 ALA A O 1
ATOM 1323 N N . ALA A 1 178 ? 7.317 -8.072 -22.194 1.00 88.31 178 ALA A N 1
ATOM 1324 C CA . ALA A 1 178 ? 7.077 -7.444 -23.495 1.00 88.31 178 ALA A CA 1
ATOM 1325 C C . ALA A 1 178 ? 5.605 -7.494 -23.955 1.00 88.31 178 ALA A C 1
ATOM 1327 O O . ALA A 1 178 ? 5.170 -6.620 -24.702 1.00 88.31 178 ALA A O 1
ATOM 1328 N N . LYS A 1 179 ? 4.825 -8.492 -23.513 1.00 88.62 179 LYS A N 1
ATOM 1329 C CA . LYS A 1 179 ? 3.380 -8.580 -23.790 1.00 88.62 179 LYS A CA 1
ATOM 1330 C C . LYS A 1 179 ? 2.596 -7.490 -23.058 1.00 88.62 179 LYS A C 1
ATOM 1332 O O . LYS A 1 179 ? 1.645 -6.951 -23.616 1.00 88.62 179 LYS A O 1
ATOM 1337 N N . TYR A 1 180 ? 2.979 -7.201 -21.818 1.00 86.06 180 TYR A N 1
ATOM 1338 C CA . TYR A 1 180 ? 2.312 -6.203 -20.984 1.00 86.06 180 TYR A CA 1
ATOM 1339 C C . TYR A 1 180 ? 2.845 -4.792 -21.263 1.00 86.06 180 TYR A C 1
ATOM 1341 O O . TYR A 1 180 ? 2.065 -3.855 -21.354 1.00 86.06 180 TYR A O 1
ATOM 1349 N N . TRP A 1 181 ? 4.144 -4.643 -21.522 1.00 85.12 181 TRP A N 1
ATOM 1350 C CA . TRP A 1 181 ? 4.816 -3.371 -21.804 1.00 85.12 181 TRP A CA 1
ATOM 1351 C C . TRP A 1 181 ? 5.331 -3.246 -23.256 1.00 85.12 181 TRP A C 1
ATOM 1353 O O . TRP A 1 181 ? 6.534 -3.058 -23.460 1.00 85.12 181 TRP A O 1
ATOM 1363 N N . PRO A 1 182 ? 4.477 -3.321 -24.295 1.00 81.94 182 PRO A N 1
ATOM 1364 C CA . PRO A 1 182 ? 4.905 -2.966 -25.643 1.00 81.94 182 PRO A CA 1
ATOM 1365 C C . PRO A 1 182 ? 5.184 -1.455 -25.763 1.00 81.94 182 PRO A C 1
ATOM 1367 O O . PRO A 1 182 ? 4.683 -0.645 -24.980 1.00 81.94 182 PRO A O 1
ATOM 1370 N N . ASP A 1 183 ? 5.961 -1.061 -26.777 1.00 77.88 183 ASP A N 1
ATOM 1371 C CA . ASP A 1 183 ? 6.349 0.342 -27.017 1.00 77.88 183 ASP A CA 1
ATOM 1372 C C . ASP A 1 183 ? 5.146 1.291 -27.208 1.00 77.88 183 ASP A C 1
ATOM 1374 O O . ASP A 1 183 ? 5.256 2.496 -26.978 1.00 77.88 183 ASP A O 1
ATOM 1378 N N . ASP A 1 184 ? 3.996 0.762 -27.632 1.00 77.56 184 ASP A N 1
ATOM 1379 C CA . ASP A 1 184 ? 2.747 1.491 -27.861 1.00 77.56 184 ASP A CA 1
ATOM 1380 C C . ASP A 1 184 ? 1.726 1.349 -26.718 1.00 77.56 184 ASP A C 1
ATOM 1382 O O . ASP A 1 184 ? 0.591 1.819 -26.849 1.00 77.56 184 ASP A O 1
ATOM 1386 N N . ALA A 1 185 ? 2.116 0.754 -25.583 1.00 71.88 185 ALA A N 1
ATOM 1387 C CA . ALA A 1 185 ? 1.263 0.630 -24.408 1.00 71.88 185 ALA A CA 1
ATOM 1388 C C . ALA A 1 185 ? 0.787 2.009 -23.928 1.00 71.88 185 ALA A C 1
ATOM 1390 O O . ALA A 1 185 ? 1.551 2.825 -23.398 1.00 71.88 185 ALA A O 1
ATOM 1391 N N . GLY A 1 186 ? -0.508 2.274 -24.100 1.00 69.31 186 GLY A N 1
ATOM 1392 C CA . GLY A 1 186 ? -1.134 3.482 -23.583 1.00 69.31 186 GLY A CA 1
ATOM 1393 C C . GLY A 1 186 ? -1.022 3.547 -22.060 1.00 69.31 186 GLY A C 1
ATOM 1394 O O . GLY A 1 186 ? -1.160 2.534 -21.381 1.00 69.31 186 GLY A O 1
ATOM 1395 N N . GLY A 1 187 ? -0.775 4.746 -21.529 1.00 66.75 187 GLY A N 1
ATOM 1396 C CA . GLY A 1 187 ? -0.771 4.983 -20.085 1.00 66.75 187 GLY A CA 1
ATOM 1397 C C . GLY A 1 187 ? 0.486 4.518 -19.350 1.00 66.75 187 GLY A C 1
ATOM 1398 O O . GLY A 1 187 ? 0.542 4.663 -18.145 1.00 66.75 187 GLY A O 1
ATOM 1399 N N . ASN A 1 188 ? 1.534 4.021 -20.010 1.00 71.44 188 ASN A N 1
ATOM 1400 C CA . ASN A 1 188 ? 2.733 3.574 -19.295 1.00 71.44 188 ASN A CA 1
ATOM 1401 C C . ASN A 1 188 ? 3.511 4.731 -18.618 1.00 71.44 188 ASN A C 1
ATOM 1403 O O . ASN A 1 188 ? 4.379 5.356 -19.232 1.00 71.44 188 ASN A O 1
ATOM 1407 N N . GLY A 1 189 ? 3.197 5.026 -17.351 1.00 67.00 189 GLY A N 1
ATOM 1408 C CA . GLY A 1 189 ? 3.899 6.015 -16.529 1.00 67.00 189 GLY A CA 1
ATOM 1409 C C . GLY A 1 189 ? 3.827 7.443 -17.077 1.00 67.00 189 GLY A C 1
ATOM 1410 O O . GLY A 1 189 ? 4.752 8.239 -16.875 1.00 67.00 189 GLY A O 1
ATOM 1411 N N . ILE A 1 190 ? 2.759 7.784 -17.807 1.00 78.31 190 ILE A N 1
ATOM 1412 C CA . ILE A 1 190 ? 2.631 9.095 -18.451 1.00 78.31 190 ILE A CA 1
ATOM 1413 C C . ILE A 1 190 ? 2.305 10.137 -17.384 1.00 78.31 190 ILE A C 1
ATOM 1415 O O . ILE A 1 190 ? 1.165 10.277 -16.951 1.00 78.31 190 ILE A O 1
ATOM 1419 N N . LEU A 1 191 ? 3.300 10.931 -16.993 1.00 79.06 191 LEU A N 1
ATOM 1420 C CA . LEU A 1 191 ? 3.110 12.027 -16.046 1.00 79.06 191 LEU A CA 1
ATOM 1421 C C . LEU A 1 191 ? 2.211 13.122 -16.649 1.00 79.06 191 LEU A C 1
ATOM 1423 O O . LEU A 1 191 ? 2.621 13.857 -17.550 1.00 79.06 191 LEU A O 1
ATOM 1427 N N . ARG A 1 192 ? 0.997 13.269 -16.114 1.00 83.50 192 ARG A N 1
ATOM 1428 C CA . ARG A 1 192 ? 0.019 14.288 -16.522 1.00 83.50 192 ARG A CA 1
ATOM 1429 C C . ARG A 1 192 ? 0.276 15.632 -15.868 1.00 83.50 192 ARG A C 1
ATOM 1431 O O . ARG A 1 192 ? 0.216 16.671 -16.524 1.00 83.50 192 ARG A O 1
ATOM 1438 N N . LEU A 1 193 ? 0.574 15.621 -14.574 1.00 84.06 193 LEU A N 1
ATOM 1439 C CA . LEU A 1 193 ? 0.834 16.833 -13.811 1.00 84.06 193 LEU A CA 1
ATOM 1440 C C . LEU A 1 193 ? 1.805 16.534 -12.679 1.00 84.06 193 LEU A C 1
ATOM 1442 O O . LEU A 1 193 ? 1.650 15.566 -11.945 1.00 84.06 193 LEU A O 1
ATOM 1446 N N . ARG A 1 194 ? 2.776 17.427 -12.492 1.00 84.12 194 ARG A N 1
ATOM 1447 C CA . ARG A 1 194 ? 3.602 17.462 -11.290 1.00 84.12 194 ARG A CA 1
ATOM 1448 C C . ARG A 1 194 ? 3.694 18.877 -10.768 1.00 84.12 194 ARG A C 1
ATOM 1450 O O . ARG A 1 194 ? 4.302 19.738 -11.403 1.00 84.12 194 ARG A O 1
ATOM 1457 N N . LEU A 1 195 ? 3.153 19.098 -9.578 1.00 84.00 195 LEU A N 1
ATOM 1458 C CA . LEU A 1 195 ? 3.419 20.305 -8.815 1.00 84.00 195 LEU A CA 1
ATOM 1459 C C . LEU A 1 195 ? 4.568 20.016 -7.859 1.00 84.00 195 LEU A C 1
ATOM 1461 O O . LEU A 1 195 ? 4.464 19.176 -6.971 1.00 84.00 195 LEU A O 1
ATOM 1465 N N . SER A 1 196 ? 5.676 20.724 -8.027 1.00 80.75 196 SER A N 1
ATOM 1466 C CA . SER A 1 196 ? 6.797 20.655 -7.097 1.00 80.75 196 SER A CA 1
ATOM 1467 C C . SER A 1 196 ? 7.449 22.023 -6.981 1.00 80.75 196 SER A C 1
ATOM 1469 O O . SER A 1 196 ? 7.510 22.786 -7.948 1.00 80.75 196 SER A O 1
ATOM 1471 N N . ARG A 1 197 ? 7.962 22.344 -5.794 1.00 64.31 197 ARG A N 1
ATOM 1472 C CA . ARG A 1 197 ? 8.891 23.465 -5.646 1.00 64.31 197 ARG A CA 1
ATOM 1473 C C . ARG A 1 197 ? 10.291 22.920 -5.898 1.00 64.31 197 ARG A C 1
ATOM 1475 O O . ARG A 1 197 ? 10.691 21.943 -5.265 1.00 64.31 197 ARG A O 1
ATOM 1482 N N . ARG A 1 198 ? 11.017 23.519 -6.847 1.00 54.06 198 ARG A N 1
ATOM 1483 C CA . ARG A 1 198 ? 12.405 23.126 -7.126 1.00 54.06 198 ARG A CA 1
ATOM 1484 C C . ARG A 1 198 ? 13.254 23.212 -5.858 1.00 54.06 198 ARG A C 1
ATOM 1486 O O . ARG A 1 198 ? 12.982 24.031 -4.984 1.00 54.06 198 ARG A O 1
ATOM 1493 N N . ARG A 1 199 ? 14.295 22.371 -5.819 1.00 54.31 199 ARG A N 1
ATOM 1494 C CA . ARG A 1 199 ? 15.349 22.366 -4.796 1.00 54.31 199 ARG A CA 1
ATOM 1495 C C . ARG A 1 199 ? 15.791 23.804 -4.515 1.00 54.31 199 ARG A C 1
ATOM 1497 O O . ARG A 1 199 ? 16.065 24.550 -5.459 1.00 54.31 199 ARG A O 1
ATOM 1504 N N . ASP A 1 200 ? 15.873 24.177 -3.245 1.00 45.47 200 ASP A N 1
ATOM 1505 C CA . ASP A 1 200 ? 16.437 25.467 -2.858 1.00 45.47 200 ASP A CA 1
ATOM 1506 C C . ASP A 1 200 ? 17.866 25.609 -3.448 1.00 45.47 200 ASP A C 1
ATOM 1508 O O . ASP A 1 200 ? 18.644 24.655 -3.433 1.00 45.47 200 ASP A O 1
ATOM 1512 N N . ARG A 1 201 ? 18.202 26.804 -3.974 1.00 43.25 201 ARG A N 1
ATOM 1513 C CA . ARG A 1 201 ? 19.528 27.243 -4.494 1.00 43.25 201 ARG A CA 1
ATOM 1514 C C . ARG A 1 201 ? 19.987 26.859 -5.923 1.00 43.25 201 ARG A C 1
ATOM 1516 O O . ARG A 1 201 ? 21.185 26.901 -6.185 1.00 43.25 201 ARG A O 1
ATOM 1523 N N . GLN A 1 202 ? 19.104 26.604 -6.894 1.00 44.34 202 GLN A N 1
ATOM 1524 C CA . GLN A 1 202 ? 19.497 26.647 -8.324 1.00 44.34 202 GLN A CA 1
ATOM 1525 C C . GLN A 1 202 ? 18.876 27.851 -9.055 1.00 44.34 202 GLN A C 1
ATOM 1527 O O . GLN A 1 202 ? 17.690 27.837 -9.376 1.00 44.34 202 GLN A O 1
ATOM 1532 N N . VAL A 1 203 ? 19.687 28.879 -9.336 1.00 39.31 203 VAL A N 1
ATOM 1533 C CA . VAL A 1 203 ? 19.378 29.938 -10.319 1.00 39.31 203 VAL A CA 1
ATOM 1534 C C . VAL A 1 203 ? 19.668 29.375 -11.724 1.00 39.31 203 VAL A C 1
ATOM 1536 O O . VAL A 1 203 ? 20.721 28.758 -11.887 1.00 39.31 203 VAL A O 1
ATOM 1539 N N . PRO A 1 204 ? 18.786 29.517 -12.734 1.00 47.75 204 PRO A N 1
ATOM 1540 C CA . PRO A 1 204 ? 19.032 28.948 -14.060 1.00 47.75 204 PRO A CA 1
ATOM 1541 C C . PRO A 1 204 ? 20.093 29.713 -14.860 1.00 47.75 204 PRO A C 1
ATOM 1543 O O . PRO A 1 204 ? 20.119 30.942 -14.846 1.00 47.75 204 PRO A O 1
ATOM 1546 N N . ASP A 1 205 ? 20.878 28.967 -15.638 1.00 36.53 205 ASP A N 1
ATOM 1547 C CA . ASP A 1 205 ? 21.581 29.475 -16.816 1.00 36.53 205 ASP A CA 1
ATOM 1548 C C . ASP A 1 205 ? 20.540 29.881 -17.888 1.00 36.53 205 ASP A C 1
ATOM 1550 O O . ASP A 1 205 ? 19.728 29.037 -18.296 1.00 36.53 205 ASP A O 1
ATOM 1554 N N . PRO A 1 206 ? 20.525 31.148 -18.348 1.00 36.50 206 PRO A N 1
ATOM 1555 C CA . PRO A 1 206 ? 19.581 31.640 -19.350 1.00 36.50 206 PRO A CA 1
ATOM 1556 C C . PRO A 1 206 ? 19.607 30.890 -20.691 1.00 36.50 206 PRO A C 1
ATOM 1558 O O . PRO A 1 206 ? 18.641 30.976 -21.447 1.00 36.50 206 PRO A O 1
ATOM 1561 N N . GLN A 1 207 ? 20.672 30.146 -21.008 1.00 31.61 207 GLN A N 1
ATOM 1562 C CA . GLN A 1 207 ? 20.821 29.480 -22.308 1.00 31.61 207 GLN A CA 1
ATOM 1563 C C . GLN A 1 207 ? 20.076 28.135 -22.420 1.00 31.61 207 GLN A C 1
ATOM 1565 O O . GLN A 1 207 ? 19.869 27.651 -23.530 1.00 31.61 207 GLN A O 1
ATOM 1570 N N . GLN A 1 208 ? 19.568 27.568 -21.315 1.00 36.97 208 GLN A N 1
ATOM 1571 C CA . GLN A 1 208 ? 18.668 26.395 -21.346 1.00 36.97 208 GLN A CA 1
ATOM 1572 C C . GLN A 1 208 ? 17.179 26.759 -21.553 1.00 36.97 208 GLN A C 1
ATOM 1574 O O . GLN A 1 208 ? 16.312 25.889 -21.468 1.00 36.97 208 GLN A O 1
ATOM 1579 N N . LEU A 1 209 ? 16.861 28.039 -21.795 1.00 35.97 209 LEU A N 1
ATOM 1580 C CA . LEU A 1 209 ? 15.492 28.571 -21.917 1.00 35.97 209 LEU A CA 1
ATOM 1581 C C . LEU A 1 209 ? 15.032 28.822 -23.368 1.00 35.97 209 LEU A C 1
ATOM 1583 O O . LEU A 1 209 ? 13.957 29.393 -23.577 1.00 35.97 209 LEU A O 1
ATOM 1587 N N . ALA A 1 210 ? 15.800 28.397 -24.376 1.00 24.38 210 ALA A N 1
ATOM 1588 C CA . ALA A 1 210 ? 15.403 28.524 -25.778 1.00 24.38 210 ALA A CA 1
ATOM 1589 C C . ALA A 1 210 ? 14.297 27.506 -26.122 1.00 24.38 210 ALA A C 1
ATOM 1591 O O . ALA A 1 210 ? 14.562 26.351 -26.439 1.00 24.38 210 ALA A O 1
ATOM 1592 N N . GLY A 1 211 ? 13.046 27.956 -26.010 1.00 25.92 211 GLY A N 1
ATOM 1593 C CA . GLY A 1 211 ? 11.824 27.190 -26.295 1.00 25.92 211 GLY A CA 1
ATOM 1594 C C . GLY A 1 211 ? 10.612 27.608 -25.452 1.00 25.92 211 GLY A C 1
ATOM 1595 O O . GLY A 1 211 ? 9.499 27.157 -25.694 1.00 25.92 211 GLY A O 1
ATOM 1596 N N . THR A 1 212 ? 10.812 28.486 -24.469 1.00 30.12 212 THR A N 1
ATOM 1597 C CA . THR A 1 212 ? 9.792 28.896 -23.491 1.00 30.12 212 THR A CA 1
ATOM 1598 C C . THR A 1 212 ? 9.395 30.351 -23.671 1.00 30.12 212 THR A C 1
ATOM 1600 O O . THR A 1 212 ? 10.262 31.204 -23.537 1.00 30.12 212 THR A O 1
ATOM 1603 N N . TRP A 1 213 ? 8.106 30.626 -23.902 1.00 22.53 213 TRP A N 1
ATOM 1604 C CA . TRP A 1 213 ? 7.448 31.941 -23.757 1.00 22.53 213 TRP A CA 1
ATOM 1605 C C . TRP A 1 213 ? 5.924 31.750 -24.005 1.00 22.53 213 TRP A C 1
ATOM 1607 O O . TRP A 1 213 ? 5.578 30.980 -24.889 1.00 22.53 213 TRP A O 1
ATOM 1617 N N . ILE A 1 214 ? 4.927 32.332 -23.315 1.00 23.92 214 ILE A N 1
ATOM 1618 C CA . ILE A 1 214 ? 4.822 33.349 -22.251 1.00 23.92 214 ILE A CA 1
ATOM 1619 C C . ILE A 1 214 ? 3.557 33.050 -21.423 1.00 23.92 214 ILE A C 1
ATOM 1621 O O . ILE A 1 214 ? 2.488 32.859 -21.993 1.00 23.92 214 ILE A O 1
ATOM 1625 N N . GLY A 1 215 ? 3.640 33.143 -20.096 1.00 20.94 215 GLY A N 1
ATOM 1626 C CA . GLY A 1 215 ? 2.481 33.327 -19.219 1.00 20.94 215 GLY A CA 1
ATOM 1627 C C . GLY A 1 215 ? 2.954 33.883 -17.882 1.00 20.94 215 GLY A C 1
ATOM 1628 O O . GLY A 1 215 ? 3.575 33.168 -17.107 1.00 20.94 215 GLY A O 1
ATOM 1629 N N . ARG A 1 216 ? 2.766 35.187 -17.655 1.00 24.41 216 ARG A N 1
ATOM 1630 C CA . ARG A 1 216 ? 3.204 35.881 -16.433 1.00 24.41 216 ARG A CA 1
ATOM 1631 C C . ARG A 1 216 ? 2.441 35.353 -15.213 1.00 24.41 216 ARG A C 1
ATOM 1633 O O . ARG A 1 216 ? 1.215 35.358 -15.222 1.00 24.41 216 ARG A O 1
ATOM 1640 N N . GLY A 1 217 ? 3.181 35.013 -14.160 1.00 21.94 217 GLY A N 1
ATOM 1641 C CA . GLY A 1 217 ? 2.673 34.651 -12.835 1.00 21.94 217 GLY A CA 1
ATOM 1642 C C . GLY A 1 217 ? 3.288 33.338 -12.353 1.00 21.94 217 GLY A C 1
ATOM 1643 O O . GLY A 1 217 ? 3.223 32.340 -13.059 1.00 21.94 217 GLY A O 1
ATOM 1644 N N . ASP A 1 218 ? 3.922 33.362 -11.183 1.00 28.17 218 ASP A N 1
ATOM 1645 C CA . ASP A 1 218 ? 4.732 32.296 -10.572 1.00 28.17 218 ASP A CA 1
ATOM 1646 C C . ASP A 1 218 ? 4.013 30.939 -10.377 1.00 28.17 218 ASP A C 1
ATOM 1648 O O . ASP A 1 218 ? 3.665 30.546 -9.266 1.00 28.17 218 ASP A O 1
ATOM 1652 N N . LEU A 1 219 ? 3.836 30.182 -11.460 1.00 23.95 219 LEU A N 1
ATOM 1653 C CA . LEU A 1 219 ? 3.336 28.806 -11.489 1.00 23.95 219 LEU A CA 1
ATOM 1654 C C . LEU A 1 219 ? 4.112 28.036 -12.561 1.00 23.95 219 LEU A C 1
ATOM 1656 O O . LEU A 1 219 ? 3.852 28.131 -13.758 1.00 23.95 219 LEU A O 1
ATOM 1660 N N . GLY A 1 220 ? 5.118 27.278 -12.130 1.00 25.00 220 GLY A N 1
ATOM 1661 C CA . GLY A 1 220 ? 5.890 26.422 -13.024 1.00 25.00 220 GLY A CA 1
ATOM 1662 C C . GLY A 1 220 ? 5.144 25.125 -13.323 1.00 25.00 220 GLY A C 1
ATOM 1663 O O . GLY A 1 220 ? 5.366 24.136 -12.634 1.00 25.00 220 GLY A O 1
ATOM 1664 N N . ILE A 1 221 ? 4.300 25.110 -14.356 1.00 23.52 221 ILE A N 1
ATOM 1665 C CA . ILE A 1 221 ? 3.816 23.870 -14.977 1.00 23.52 221 ILE A CA 1
ATOM 1666 C C . ILE A 1 221 ? 4.906 23.404 -15.944 1.00 23.52 221 ILE A C 1
ATOM 1668 O O . ILE A 1 221 ? 5.266 24.119 -16.879 1.00 23.52 221 ILE A O 1
ATOM 1672 N N . ARG A 1 222 ? 5.467 22.215 -15.718 1.00 27.72 222 ARG A N 1
ATOM 1673 C CA . ARG A 1 222 ? 6.310 21.542 -16.712 1.00 27.72 222 ARG A CA 1
ATOM 1674 C C . ARG A 1 222 ? 5.659 20.226 -17.118 1.00 27.72 222 ARG A C 1
ATOM 1676 O O . ARG A 1 222 ? 5.398 19.390 -16.262 1.00 27.72 222 ARG A O 1
ATOM 1683 N N . SER A 1 223 ? 5.495 20.040 -18.426 1.00 25.75 223 SER A N 1
ATOM 1684 C CA . SER A 1 223 ? 5.517 18.718 -19.054 1.00 25.75 223 SER A CA 1
ATOM 1685 C C . SER A 1 223 ? 6.957 18.217 -18.958 1.00 25.75 223 SER A C 1
ATOM 1687 O O . SER A 1 223 ? 7.856 18.812 -19.557 1.00 25.75 223 SER A O 1
ATOM 1689 N N . VAL A 1 224 ? 7.200 17.203 -18.131 1.00 26.97 224 VAL A N 1
ATOM 1690 C CA . VAL A 1 224 ? 8.535 16.629 -17.931 1.00 26.97 224 VAL A CA 1
ATOM 1691 C C . VAL A 1 224 ? 8.542 15.230 -18.530 1.00 26.97 224 VAL A C 1
ATOM 1693 O O . VAL A 1 224 ? 8.040 14.295 -17.920 1.00 26.97 224 VAL A O 1
ATOM 1696 N N . GLY A 1 225 ? 9.129 15.091 -19.716 1.00 22.70 225 GLY A N 1
ATOM 1697 C CA . GLY A 1 225 ? 9.779 13.840 -20.100 1.00 22.70 225 GLY A CA 1
ATOM 1698 C C . GLY A 1 225 ? 11.242 13.842 -19.635 1.00 22.70 225 GLY A C 1
ATOM 1699 O O . GLY A 1 225 ? 11.780 14.897 -19.284 1.00 22.70 225 GLY A O 1
ATOM 1700 N N . PRO A 1 226 ? 11.905 12.683 -19.697 1.00 27.77 226 PRO A N 1
ATOM 1701 C CA . PRO A 1 226 ? 11.818 11.655 -18.670 1.00 27.77 226 PRO A CA 1
ATOM 1702 C C . PRO A 1 226 ? 12.511 12.129 -17.373 1.00 27.77 226 PRO A C 1
ATOM 1704 O O . PRO A 1 226 ? 13.709 12.412 -17.336 1.00 27.77 226 PRO A O 1
ATOM 1707 N N . THR A 1 227 ? 11.747 12.233 -16.289 1.00 24.92 227 THR A N 1
ATOM 1708 C CA . THR A 1 227 ? 12.291 12.250 -14.914 1.00 24.92 227 THR A CA 1
ATOM 1709 C C . THR A 1 227 ? 12.347 10.810 -14.400 1.00 24.92 227 THR A C 1
ATOM 1711 O O . THR A 1 227 ? 11.657 9.982 -14.985 1.00 24.92 227 THR A O 1
ATOM 1714 N N . PRO A 1 228 ? 13.139 10.480 -13.357 1.00 25.02 228 PRO A N 1
ATOM 1715 C CA . PRO A 1 228 ? 13.309 9.096 -12.941 1.00 25.02 228 PRO A CA 1
ATOM 1716 C C . PRO A 1 228 ? 11.945 8.560 -12.528 1.00 25.02 228 PRO A C 1
ATOM 1718 O O . PRO A 1 228 ? 11.368 8.983 -11.525 1.00 25.02 228 PRO A O 1
ATOM 1721 N N . THR A 1 229 ? 11.409 7.680 -13.356 1.00 26.33 229 THR A N 1
ATOM 1722 C CA . THR A 1 229 ? 10.393 6.733 -12.956 1.00 26.33 229 THR A CA 1
ATOM 1723 C C . THR A 1 229 ? 11.020 5.980 -11.783 1.00 26.33 229 THR A C 1
ATOM 1725 O O . THR A 1 229 ? 12.124 5.451 -11.917 1.00 26.33 229 THR A O 1
ATOM 1728 N N . PHE A 1 230 ? 10.368 5.947 -10.621 1.00 26.53 230 PHE A N 1
ATOM 1729 C CA . PHE A 1 230 ? 10.492 4.740 -9.811 1.00 26.53 230 PHE A CA 1
ATOM 1730 C C . PHE A 1 230 ? 9.800 3.674 -10.654 1.00 26.53 230 PHE A C 1
ATOM 1732 O O . PHE A 1 230 ? 8.581 3.531 -10.621 1.00 26.53 230 PHE A O 1
ATOM 1739 N N . VAL A 1 231 ? 10.573 3.097 -11.575 1.00 25.14 231 VAL A N 1
ATOM 1740 C CA . VAL A 1 231 ? 10.195 1.886 -12.281 1.00 25.14 231 VAL A CA 1
ATOM 1741 C C . VAL A 1 231 ? 10.078 0.853 -11.174 1.00 25.14 231 VAL A C 1
ATOM 1743 O O . VAL A 1 231 ? 10.953 0.771 -10.309 1.00 25.14 231 VAL A O 1
ATOM 1746 N N . PHE A 1 232 ? 8.986 0.100 -11.168 1.00 27.92 232 PHE A N 1
ATOM 1747 C CA . PHE A 1 232 ? 9.021 -1.225 -10.576 1.00 27.92 232 PHE A CA 1
ATOM 1748 C C . PHE A 1 232 ? 10.078 -1.981 -11.375 1.00 27.92 232 PHE A C 1
ATOM 1750 O O . PHE A 1 232 ? 9.783 -2.482 -12.458 1.00 27.92 232 PHE A O 1
ATOM 1757 N N . ASP A 1 233 ? 11.332 -1.936 -10.919 1.00 23.38 233 ASP A N 1
ATOM 1758 C CA . ASP A 1 233 ? 12.429 -2.667 -11.538 1.00 23.38 233 ASP A CA 1
ATOM 1759 C C . ASP A 1 233 ? 12.153 -4.150 -11.300 1.00 23.38 233 ASP A C 1
ATOM 1761 O O . ASP A 1 233 ? 12.587 -4.759 -10.329 1.00 23.38 233 ASP A O 1
ATOM 1765 N N . ILE A 1 234 ? 11.371 -4.736 -12.200 1.00 26.05 234 ILE A N 1
ATOM 1766 C CA . ILE A 1 234 ? 11.417 -6.161 -12.458 1.00 26.05 234 ILE A CA 1
ATOM 1767 C C . ILE A 1 234 ? 12.697 -6.357 -13.271 1.00 26.05 234 ILE A C 1
ATOM 1769 O O . ILE A 1 234 ? 12.776 -5.840 -14.388 1.00 26.05 234 ILE A O 1
ATOM 1773 N N . PRO A 1 235 ? 13.722 -7.046 -12.746 1.00 23.22 235 PRO A N 1
ATOM 1774 C CA . PRO A 1 235 ? 14.971 -7.206 -13.469 1.00 23.22 235 PRO A CA 1
ATOM 1775 C C . PRO A 1 235 ? 14.718 -8.021 -14.746 1.00 23.22 235 PRO A C 1
ATOM 1777 O O . PRO A 1 235 ? 14.484 -9.227 -14.689 1.00 23.22 235 PRO A O 1
ATOM 1780 N N . VAL A 1 236 ? 14.762 -7.343 -15.894 1.00 24.72 236 VAL A N 1
ATOM 1781 C CA . VAL A 1 236 ? 14.810 -7.924 -17.243 1.00 24.72 236 VAL A CA 1
ATOM 1782 C C . VAL A 1 236 ? 16.283 -7.982 -17.639 1.00 24.72 236 VAL A C 1
ATOM 1784 O O . VAL A 1 236 ? 17.000 -6.977 -17.579 1.00 24.72 236 VAL A O 1
ATOM 1787 N N . ALA A 1 237 ? 16.775 -9.162 -18.005 1.00 23.92 237 ALA A N 1
ATOM 1788 C CA . ALA A 1 237 ? 18.190 -9.360 -18.293 1.00 23.92 237 ALA A CA 1
ATOM 1789 C C . ALA A 1 237 ? 18.571 -8.691 -19.629 1.00 23.92 237 ALA A C 1
ATOM 1791 O O . ALA A 1 237 ? 18.313 -9.231 -20.699 1.00 23.92 237 ALA A O 1
ATOM 1792 N N . GLY A 1 238 ? 19.234 -7.527 -19.584 1.00 25.81 238 GLY A N 1
ATOM 1793 C CA . GLY A 1 238 ? 19.826 -6.917 -20.787 1.00 25.81 238 GLY A CA 1
ATOM 1794 C C . GLY A 1 238 ? 19.912 -5.391 -20.837 1.00 25.81 238 GLY A C 1
ATOM 1795 O O . GLY A 1 238 ? 20.514 -4.854 -21.771 1.00 25.81 238 GLY A O 1
ATOM 1796 N N . SER A 1 239 ? 19.374 -4.663 -19.858 1.00 24.91 239 SER A N 1
ATOM 1797 C CA . SER A 1 239 ? 19.535 -3.208 -19.780 1.00 24.91 239 SER A CA 1
ATOM 1798 C C . SER A 1 239 ? 20.901 -2.842 -19.182 1.00 24.91 239 SER A C 1
ATOM 1800 O O . SER A 1 239 ? 21.324 -3.332 -18.137 1.00 24.91 239 SER A O 1
ATOM 1802 N N . ARG A 1 240 ? 21.661 -1.992 -19.883 1.00 23.08 240 ARG A N 1
ATOM 1803 C CA . ARG A 1 240 ? 22.972 -1.523 -19.413 1.00 23.08 240 ARG A CA 1
ATOM 1804 C C . ARG A 1 240 ? 22.785 -0.635 -18.183 1.00 23.08 240 ARG A C 1
ATOM 1806 O O . ARG A 1 240 ? 22.260 0.470 -18.297 1.00 23.08 240 ARG A O 1
ATOM 1813 N N . HIS A 1 241 ? 23.276 -1.105 -17.041 1.00 23.22 241 HIS A N 1
ATOM 1814 C CA . HIS A 1 241 ? 23.404 -0.335 -15.809 1.00 23.22 241 HIS A CA 1
ATOM 1815 C C . HIS A 1 241 ? 24.214 0.950 -16.038 1.00 23.22 241 HIS A C 1
ATOM 1817 O O . HIS A 1 241 ? 25.364 0.902 -16.481 1.00 23.22 241 HIS A O 1
ATOM 1823 N N . ILE A 1 242 ? 23.643 2.104 -15.681 1.00 21.53 242 ILE A N 1
ATOM 1824 C CA . ILE A 1 242 ? 24.445 3.270 -15.299 1.00 21.53 242 ILE A CA 1
ATOM 1825 C C . ILE A 1 242 ? 24.610 3.191 -13.790 1.00 21.53 242 ILE A C 1
ATOM 1827 O O . ILE A 1 242 ? 23.812 3.710 -13.014 1.00 21.53 242 ILE A O 1
ATOM 1831 N N . ASP A 1 243 ? 25.673 2.499 -13.405 1.00 22.31 243 ASP A N 1
ATOM 1832 C CA . ASP A 1 243 ? 26.192 2.497 -12.054 1.00 22.31 243 ASP A CA 1
ATOM 1833 C C . ASP A 1 243 ? 26.711 3.902 -11.727 1.00 22.31 243 ASP A C 1
ATOM 1835 O O . ASP A 1 243 ? 27.636 4.422 -12.364 1.00 22.31 243 ASP A O 1
ATOM 1839 N N . ARG A 1 244 ? 26.106 4.557 -10.738 1.00 25.75 244 ARG A N 1
ATOM 1840 C CA . ARG A 1 244 ? 26.724 5.724 -10.101 1.00 25.75 244 ARG A CA 1
ATOM 1841 C C . ARG A 1 244 ? 26.438 5.772 -8.610 1.00 25.75 244 ARG A C 1
ATOM 1843 O O . ARG A 1 244 ? 26.065 6.805 -8.068 1.00 25.75 244 ARG A O 1
ATOM 1850 N N . LEU A 1 245 ? 26.702 4.656 -7.944 1.00 24.84 245 LEU A N 1
ATOM 1851 C CA . LEU A 1 245 ? 27.095 4.647 -6.542 1.00 24.84 245 LEU A CA 1
ATOM 1852 C C . LEU A 1 245 ? 28.414 3.889 -6.468 1.00 24.84 245 LEU A C 1
ATOM 1854 O O . LEU A 1 245 ? 28.467 2.668 -6.487 1.00 24.84 245 LEU A O 1
ATOM 1858 N N . GLY A 1 246 ? 29.507 4.649 -6.480 1.00 23.00 246 GLY A N 1
ATOM 1859 C CA . GLY A 1 246 ? 30.822 4.071 -6.293 1.00 23.00 246 GLY A CA 1
ATOM 1860 C C . GLY A 1 246 ? 30.918 3.457 -4.905 1.00 23.00 246 GLY A C 1
ATOM 1861 O O . GLY A 1 246 ? 30.690 4.154 -3.926 1.00 23.00 246 GLY A O 1
ATOM 1862 N N . HIS A 1 247 ? 31.335 2.198 -4.832 1.00 24.48 247 HIS A N 1
ATOM 1863 C CA . HIS A 1 247 ? 32.325 1.787 -3.852 1.00 24.48 247 HIS A CA 1
ATOM 1864 C C . HIS A 1 247 ? 33.157 0.618 -4.379 1.00 24.48 247 HIS A C 1
ATOM 1866 O O . HIS A 1 247 ? 32.662 -0.412 -4.818 1.00 24.48 247 HIS A O 1
ATOM 1872 N N . VAL A 1 248 ? 34.463 0.855 -4.321 1.00 23.98 248 VAL A N 1
ATOM 1873 C CA . VAL A 1 248 ? 35.562 -0.087 -4.497 1.00 23.98 248 VAL A CA 1
ATOM 1874 C C . VAL A 1 248 ? 35.458 -1.192 -3.448 1.00 23.98 248 VAL A C 1
ATOM 1876 O O . VAL A 1 248 ? 35.348 -0.889 -2.259 1.00 23.98 248 VAL A O 1
ATOM 1879 N N . GLN A 1 249 ? 35.629 -2.446 -3.859 1.00 23.73 249 GLN A N 1
ATOM 1880 C CA . GLN A 1 249 ? 36.211 -3.471 -2.996 1.00 23.73 249 GLN A CA 1
ATOM 1881 C C . GLN A 1 249 ? 37.376 -4.149 -3.720 1.00 23.73 249 GLN A C 1
ATOM 1883 O O . GLN A 1 249 ? 37.387 -4.238 -4.947 1.00 23.73 249 GLN A O 1
ATOM 1888 N N . ARG A 1 250 ? 38.398 -4.497 -2.932 1.00 31.61 250 ARG A N 1
ATOM 1889 C CA . ARG A 1 250 ? 39.582 -5.243 -3.368 1.00 31.61 250 ARG A CA 1
ATOM 1890 C C . ARG A 1 250 ? 39.220 -6.651 -3.811 1.00 31.61 250 ARG A C 1
ATOM 1892 O O . ARG A 1 250 ? 38.282 -7.207 -3.202 1.00 31.61 250 ARG A O 1
#